Protein AF-A0A9X4H361-F1 (afdb_monomer_lite)

Radius of gyration: 29.15 Å; chains: 1; bounding box: 52×38×90 Å

Sequence (226 aa):
MKEWVLSSPEPPELKNPFLIQLAWADQLQTDELNTLLSGYENRIRMQILLEKEKQLRGSFSPARTAREIYLWDMIYENIISSYENELTWLEKIRKEISTEHREETNKMNYTVIEKNNNKYIECFSTETPIRKEQDVLDLIAACGENNTNLLMLHAEALATDFFKLKTGLAGMILQKFVNYHVRTAIILQEGFKITGKFKELLAESKKGNDFRVFNNTRDAENWLIN

Foldseek 3Di:
DVVVVPDDDDDDDDDDVLVVVVVVCVPDDPVRSVVSLVVVLVVLVVVLVVLVVCVVVCVPQPPPDPVSNVVVVVVSVVVSVVSVVVNVVSVVVVVVVVVVCVVVVPQQPWDWDADPNAIEIEGAAGPDADQDLVSLVNVLVVCVVVVHLEYEAEPRNHDPCCLVCVSVRVVSNLVVSVVSQRAYEYADAPPDPRDDCSVVVQVVCVVDRRYHYDHDPVVSVVSRVD

Organism: NCBI:txid947010

pLDDT: mean 84.07, std 11.57, range [40.19, 96.19]

InterPro domains:
  IPR025438 Domain of unknown function DUF4180 [PF13788] (116-224)

Secondary structure (DSSP, 8-state):
-HHHHTSPPPPP----HHHHHHHTGGGS-HHHHHHHHHHHHHHHHHHHHHHHHHHHHTTT----SHHHHHHHHHHHHHHHHHHHHHHHHHHHHHHHHHHHHHHHS----EEEEEETTEEEEEE---SS-B-SHHHHHHHHHHHHHTT--EEEEEGGGB-GGGG-GGGSHHHHHHHHHHHTT-EEEEE--TT----THHHHHHHHHTT-SSEEEESSHHHHHHHH--

Structure (mmCIF, N/CA/C/O backbone):
data_AF-A0A9X4H361-F1
#
_entry.id   AF-A0A9X4H361-F1
#
loop_
_atom_site.group_PDB
_atom_site.id
_atom_site.type_symbol
_atom_site.label_atom_id
_atom_site.label_alt_id
_atom_site.label_comp_id
_atom_site.label_asym_id
_atom_site.label_entity_id
_atom_site.label_seq_id
_atom_site.pdbx_PDB_ins_code
_atom_site.Cartn_x
_atom_site.Cartn_y
_atom_site.Cartn_z
_atom_site.occupancy
_atom_site.B_iso_or_equiv
_atom_site.auth_seq_id
_atom_site.auth_comp_id
_atom_site.auth_asym_id
_atom_site.auth_atom_id
_atom_site.pdbx_PDB_model_num
ATOM 1 N N . MET A 1 1 ? 17.243 -9.611 -50.801 1.00 69.88 1 MET A N 1
ATOM 2 C CA . MET A 1 1 ? 17.426 -8.727 -49.622 1.00 69.88 1 MET A CA 1
ATOM 3 C C . MET A 1 1 ? 16.724 -7.383 -49.805 1.00 69.88 1 MET A C 1
ATOM 5 O O . MET A 1 1 ? 15.863 -7.078 -48.999 1.00 69.88 1 MET A O 1
ATOM 9 N N . LYS A 1 2 ? 16.999 -6.617 -50.875 1.00 82.38 2 LYS A N 1
ATOM 10 C CA . LYS A 1 2 ? 16.307 -5.339 -51.150 1.00 82.38 2 LYS A CA 1
ATOM 11 C C . LYS A 1 2 ? 14.782 -5.476 -51.284 1.00 82.38 2 LYS A C 1
ATOM 13 O O . LYS A 1 2 ? 14.065 -4.685 -50.696 1.00 82.38 2 LYS A O 1
ATOM 18 N N . GLU A 1 3 ? 14.301 -6.489 -52.002 1.00 79.88 3 GLU A N 1
ATOM 19 C CA . GLU A 1 3 ? 12.856 -6.737 -52.171 1.00 79.88 3 GLU A CA 1
ATOM 20 C C . GLU A 1 3 ? 12.137 -7.021 -50.846 1.00 79.88 3 GLU A C 1
ATOM 22 O O . GLU A 1 3 ? 11.025 -6.554 -50.646 1.00 79.88 3 GLU A O 1
ATOM 27 N N . TRP A 1 4 ? 12.799 -7.700 -49.905 1.00 86.00 4 TRP A N 1
ATOM 28 C CA . TRP A 1 4 ? 12.258 -7.942 -48.564 1.00 86.00 4 TRP A CA 1
ATOM 29 C C . TRP A 1 4 ? 12.209 -6.660 -47.720 1.00 86.00 4 TRP A C 1
ATOM 31 O O . TRP A 1 4 ? 11.193 -6.381 -47.096 1.00 86.00 4 TRP A O 1
ATOM 41 N N . VAL A 1 5 ? 13.253 -5.824 -47.769 1.00 83.25 5 VAL A N 1
ATOM 42 C CA . VAL A 1 5 ? 13.272 -4.512 -47.083 1.00 83.25 5 VAL A CA 1
ATOM 43 C C . VAL A 1 5 ? 12.193 -3.558 -47.621 1.00 83.25 5 VAL A C 1
ATOM 45 O O . VAL A 1 5 ? 11.767 -2.652 -46.915 1.00 83.25 5 VAL A O 1
ATOM 48 N N . LEU A 1 6 ? 11.753 -3.749 -48.867 1.00 88.50 6 LEU A N 1
ATOM 49 C CA . LEU A 1 6 ? 10.691 -2.960 -49.496 1.00 88.50 6 LEU A CA 1
ATOM 50 C C . LEU A 1 6 ? 9.278 -3.509 -49.241 1.00 88.50 6 LEU A C 1
ATOM 52 O O . LEU A 1 6 ? 8.312 -2.880 -49.668 1.00 88.50 6 LEU A O 1
ATOM 56 N N . SER A 1 7 ? 9.143 -4.663 -48.580 1.00 89.44 7 SER A N 1
ATOM 57 C CA . SER A 1 7 ? 7.831 -5.192 -48.196 1.00 89.44 7 SER A CA 1
ATOM 58 C C . SER A 1 7 ? 7.191 -4.346 -47.087 1.00 89.44 7 SER A C 1
ATOM 60 O O . SER A 1 7 ? 7.883 -3.670 -46.324 1.00 89.44 7 SER A O 1
ATOM 62 N N . SER A 1 8 ? 5.858 -4.344 -47.018 1.00 87.06 8 SER A N 1
ATOM 63 C CA . SER A 1 8 ? 5.129 -3.621 -45.973 1.00 87.06 8 SER A CA 1
ATOM 64 C C . SER A 1 8 ? 5.418 -4.232 -44.595 1.00 87.06 8 SER A C 1
ATOM 66 O O . SER A 1 8 ? 5.246 -5.440 -44.439 1.00 87.06 8 SER A O 1
ATOM 68 N N . PRO A 1 9 ? 5.838 -3.434 -43.597 1.00 85.69 9 PRO A N 1
ATOM 69 C CA . PRO A 1 9 ? 6.090 -3.941 -42.255 1.00 85.69 9 PRO A CA 1
ATOM 70 C C . PRO A 1 9 ? 4.777 -4.284 -41.544 1.00 85.69 9 PRO A C 1
ATOM 72 O O . PRO A 1 9 ? 3.797 -3.542 -41.635 1.00 85.69 9 PRO A O 1
ATOM 75 N N . GLU A 1 10 ? 4.781 -5.387 -40.800 1.00 86.75 10 GLU A N 1
ATOM 76 C CA . GLU A 1 10 ? 3.678 -5.786 -39.924 1.00 86.75 10 GLU A CA 1
ATOM 77 C C . GLU A 1 10 ? 3.917 -5.286 -38.485 1.00 86.75 10 GLU A C 1
ATOM 79 O O . GLU A 1 10 ? 5.072 -5.142 -38.066 1.00 86.75 10 GLU A O 1
ATOM 84 N N . PRO A 1 11 ? 2.855 -5.007 -37.706 1.00 84.06 11 PRO A N 1
ATOM 85 C CA . PRO A 1 11 ? 2.986 -4.707 -36.283 1.00 84.06 11 PRO A CA 1
ATOM 86 C C . PRO A 1 11 ? 3.641 -5.866 -35.507 1.00 84.06 11 PRO A C 1
ATOM 88 O O . PRO A 1 11 ? 3.435 -7.028 -35.857 1.00 84.06 11 PRO A O 1
ATOM 91 N N . PRO A 1 12 ? 4.395 -5.589 -34.427 1.00 83.50 12 PRO A N 1
ATOM 92 C CA . PRO A 1 12 ? 5.028 -6.640 -33.638 1.00 83.50 12 PRO A CA 1
ATOM 93 C C . PRO A 1 12 ? 3.994 -7.501 -32.892 1.00 83.50 12 PRO A C 1
ATOM 95 O O . PRO A 1 12 ? 3.113 -6.980 -32.208 1.00 83.50 12 PRO A O 1
ATOM 98 N N . GLU A 1 13 ? 4.139 -8.828 -32.959 1.00 81.06 13 GLU A N 1
ATOM 99 C CA . GLU A 1 13 ? 3.381 -9.751 -32.105 1.00 81.06 13 GLU A CA 1
ATOM 100 C C . GLU A 1 13 ? 3.894 -9.693 -30.655 1.00 81.06 13 GLU A C 1
ATOM 102 O O . GLU A 1 13 ? 5.017 -10.105 -30.353 1.00 81.06 13 GLU A O 1
ATOM 107 N N . LEU A 1 14 ? 3.055 -9.230 -29.728 1.00 73.75 14 LEU A N 1
ATOM 108 C CA . LEU A 1 14 ? 3.375 -9.168 -28.300 1.00 73.75 14 LEU A CA 1
ATOM 109 C C . LEU A 1 14 ? 3.075 -10.510 -27.616 1.00 73.75 14 LEU A C 1
ATOM 111 O O . LEU A 1 14 ? 1.934 -10.810 -27.267 1.00 73.75 14 LEU A O 1
ATOM 115 N N . LYS A 1 15 ? 4.112 -11.323 -27.384 1.00 78.00 15 LYS A N 1
ATOM 116 C CA . LYS A 1 15 ? 4.019 -12.548 -26.569 1.00 78.00 15 LYS A CA 1
ATOM 117 C C . LYS A 1 15 ? 4.503 -12.266 -25.154 1.00 78.00 15 LYS A C 1
ATOM 119 O O . LYS A 1 15 ? 5.696 -12.355 -24.880 1.00 78.00 15 LYS A O 1
ATOM 124 N N . ASN A 1 16 ? 3.572 -11.954 -24.256 1.00 84.50 16 ASN A N 1
ATOM 125 C CA . ASN A 1 16 ? 3.878 -11.660 -22.859 1.00 84.50 16 ASN A CA 1
ATOM 126 C C . ASN A 1 16 ? 3.121 -12.618 -21.911 1.00 84.50 16 ASN A C 1
ATOM 128 O O . ASN A 1 16 ? 2.002 -12.318 -21.490 1.00 84.50 16 ASN A O 1
ATOM 132 N N . PRO A 1 17 ? 3.705 -13.787 -21.570 1.00 86.94 17 PRO A N 1
ATOM 133 C CA . PRO A 1 17 ? 3.091 -14.752 -20.655 1.00 86.94 17 PRO A CA 1
ATOM 134 C C . PRO A 1 17 ? 2.814 -14.182 -19.263 1.00 86.94 17 PRO A C 1
ATOM 136 O O . PRO A 1 17 ? 1.907 -14.655 -18.581 1.00 86.94 17 PRO A O 1
ATOM 139 N N . PHE A 1 18 ? 3.569 -13.164 -18.843 1.00 92.06 18 PHE A N 1
ATOM 140 C CA . PHE A 1 18 ? 3.331 -12.504 -17.568 1.00 92.06 18 PHE A CA 1
ATOM 141 C C . PHE A 1 18 ? 1.981 -11.779 -17.552 1.00 92.06 18 PHE A C 1
ATOM 143 O O . PHE A 1 18 ? 1.298 -11.851 -16.541 1.00 92.06 18 PHE A O 1
ATOM 150 N N . LEU A 1 19 ? 1.524 -11.178 -18.659 1.00 90.25 19 LEU A N 1
ATOM 151 C CA . LEU A 1 19 ? 0.183 -10.567 -18.705 1.00 90.25 19 LEU A CA 1
ATOM 152 C C . LEU A 1 19 ? -0.925 -11.595 -18.470 1.00 90.25 19 LEU A C 1
ATOM 154 O O . LEU A 1 19 ? -1.935 -11.286 -17.845 1.00 90.25 19 LEU A O 1
ATOM 158 N N . ILE A 1 20 ? -0.719 -12.833 -18.927 1.00 88.81 20 ILE A N 1
ATOM 159 C CA . ILE A 1 20 ? -1.641 -13.935 -18.644 1.00 88.81 20 ILE A CA 1
ATOM 160 C C . ILE A 1 20 ? -1.596 -14.272 -17.154 1.00 88.81 20 ILE A C 1
ATOM 162 O O . ILE A 1 20 ? -2.641 -14.438 -16.550 1.00 88.81 20 ILE A O 1
ATOM 166 N N . GLN A 1 21 ? -0.416 -14.332 -16.533 1.00 89.69 21 GLN A N 1
ATOM 167 C CA . GLN A 1 21 ? -0.318 -14.541 -15.082 1.00 89.69 21 GLN A CA 1
ATOM 168 C C . GLN A 1 21 ? -0.991 -13.407 -14.299 1.00 89.69 21 GLN A C 1
ATOM 170 O O . GLN A 1 21 ? -1.736 -13.675 -13.361 1.00 89.69 21 GLN A O 1
ATOM 175 N N . LEU A 1 22 ? -0.776 -12.158 -14.717 1.00 90.50 22 LEU A N 1
ATOM 176 C CA . LEU A 1 22 ? -1.348 -10.970 -14.096 1.00 90.50 22 LEU A CA 1
ATOM 177 C C . LEU A 1 22 ? -2.879 -10.961 -14.183 1.00 90.50 22 LEU A C 1
ATOM 179 O O . LEU A 1 22 ? -3.537 -10.638 -13.201 1.00 90.50 22 LEU A O 1
ATOM 183 N N . ALA A 1 23 ? -3.453 -11.387 -15.312 1.00 88.50 23 ALA A N 1
ATOM 184 C CA . ALA A 1 23 ? -4.904 -11.482 -15.490 1.00 88.50 23 ALA A CA 1
ATOM 185 C C . ALA A 1 23 ? -5.588 -12.453 -14.507 1.00 88.50 23 ALA A C 1
ATOM 187 O O . ALA A 1 23 ? -6.793 -12.357 -14.296 1.00 88.50 23 ALA A O 1
ATOM 188 N N . TRP A 1 24 ? -4.831 -13.377 -13.909 1.00 89.25 24 TRP A N 1
ATOM 189 C CA . TRP A 1 24 ? -5.315 -14.346 -12.920 1.00 89.25 24 TRP A CA 1
ATOM 190 C C . TRP A 1 24 ? -4.754 -14.075 -11.520 1.00 89.25 24 TRP A C 1
ATOM 192 O O . TRP A 1 24 ? -4.892 -14.911 -10.632 1.00 89.25 24 TRP A O 1
ATOM 202 N N . ALA A 1 25 ? -4.089 -12.938 -11.312 1.00 87.56 25 ALA A N 1
ATOM 203 C CA . ALA A 1 25 ? -3.369 -12.664 -10.075 1.00 87.56 25 ALA A CA 1
ATOM 204 C C . ALA A 1 25 ? -4.277 -12.245 -8.905 1.00 87.56 25 ALA A C 1
ATOM 206 O O . ALA A 1 25 ? -3.810 -12.242 -7.773 1.00 87.56 25 ALA A O 1
ATOM 207 N N . ASP A 1 26 ? -5.563 -11.976 -9.152 1.00 82.88 26 ASP A N 1
ATOM 208 C CA . ASP A 1 26 ? -6.571 -11.670 -8.119 1.00 82.88 26 ASP A CA 1
ATOM 209 C C . ASP A 1 26 ? -6.764 -12.816 -7.105 1.00 82.88 26 ASP A C 1
ATOM 211 O O . ASP A 1 26 ? -7.114 -12.608 -5.950 1.00 82.88 26 ASP A O 1
ATOM 215 N N . GLN A 1 27 ? -6.460 -14.055 -7.505 1.00 83.38 27 GLN A N 1
ATOM 216 C CA . GLN A 1 27 ? -6.523 -15.217 -6.613 1.00 83.38 27 GLN A CA 1
ATOM 217 C C . GLN A 1 27 ? -5.334 -15.319 -5.634 1.00 83.38 27 GLN A C 1
ATOM 219 O O . GLN A 1 27 ? -5.307 -16.236 -4.811 1.00 83.38 27 GLN A O 1
ATOM 224 N N . LEU A 1 28 ? -4.322 -14.454 -5.764 1.00 82.62 28 LEU A N 1
ATOM 225 C CA . LEU A 1 28 ? -3.094 -14.493 -4.967 1.00 82.62 28 LEU A CA 1
ATOM 226 C C . LEU A 1 28 ? -3.218 -13.637 -3.706 1.00 82.62 28 LEU A C 1
ATOM 228 O O . LEU A 1 28 ? -3.829 -12.571 -3.710 1.00 82.62 28 LEU A O 1
ATOM 232 N N . GLN A 1 29 ? -2.556 -14.057 -2.628 1.00 82.31 29 GLN A N 1
ATOM 233 C CA . GLN A 1 29 ? -2.381 -13.201 -1.455 1.00 82.31 29 GLN A CA 1
ATOM 234 C C . GLN A 1 29 ? -1.445 -12.024 -1.769 1.00 82.31 29 GLN A C 1
ATOM 236 O O . GLN A 1 29 ? -0.589 -12.114 -2.649 1.00 82.31 29 GLN A O 1
ATOM 241 N N . THR A 1 30 ? -1.535 -10.932 -1.001 1.00 79.88 30 THR A N 1
ATOM 242 C CA . THR A 1 30 ? -0.713 -9.724 -1.207 1.00 79.88 30 THR A CA 1
ATOM 243 C C . THR A 1 30 ? 0.792 -10.027 -1.274 1.00 79.88 30 THR A C 1
ATOM 245 O O . THR A 1 30 ? 1.492 -9.498 -2.137 1.00 79.88 30 THR A O 1
ATOM 248 N N . ASP A 1 31 ? 1.307 -10.915 -0.418 1.00 78.62 31 ASP A N 1
ATOM 249 C CA . ASP A 1 31 ? 2.726 -11.306 -0.426 1.00 78.62 31 ASP A CA 1
ATOM 250 C C . ASP A 1 31 ? 3.103 -12.136 -1.667 1.00 78.62 31 ASP A C 1
ATOM 252 O O . ASP A 1 31 ? 4.194 -11.978 -2.226 1.00 78.62 31 ASP A O 1
ATOM 256 N N . GLU A 1 32 ? 2.192 -12.988 -2.141 1.00 84.50 32 GLU A N 1
ATOM 257 C CA . GLU A 1 32 ? 2.373 -13.799 -3.350 1.00 84.50 32 GLU A CA 1
ATOM 258 C C . GLU A 1 32 ? 2.359 -12.921 -4.606 1.00 84.50 32 GLU A C 1
ATOM 260 O O . GLU A 1 32 ? 3.237 -13.049 -5.464 1.00 84.50 32 GLU A O 1
ATOM 265 N N . LEU A 1 33 ? 1.426 -11.969 -4.676 1.00 88.12 33 LEU A N 1
ATOM 266 C CA . LEU A 1 33 ? 1.351 -10.962 -5.730 1.00 88.12 33 LEU A CA 1
ATOM 267 C C . LEU A 1 33 ? 2.619 -10.099 -5.758 1.00 88.12 33 LEU A C 1
ATOM 269 O O . LEU A 1 33 ? 3.245 -9.941 -6.807 1.00 88.12 33 LEU A O 1
ATOM 273 N N . ASN A 1 34 ? 3.067 -9.603 -4.601 1.00 85.88 34 ASN A N 1
ATOM 274 C CA . ASN A 1 34 ? 4.310 -8.838 -4.491 1.00 85.88 34 ASN A CA 1
ATOM 275 C C . ASN A 1 34 ? 5.531 -9.646 -4.945 1.00 85.88 34 ASN A C 1
ATOM 277 O O . ASN A 1 34 ? 6.430 -9.103 -5.599 1.00 85.88 34 ASN A O 1
ATOM 281 N N . THR A 1 35 ? 5.563 -10.941 -4.632 1.00 88.50 35 THR A N 1
ATOM 282 C CA . THR A 1 35 ? 6.627 -11.849 -5.069 1.00 88.50 35 THR A CA 1
ATOM 283 C C . THR A 1 35 ? 6.605 -12.042 -6.586 1.00 88.50 35 THR A C 1
ATOM 285 O O . THR A 1 35 ? 7.655 -11.941 -7.226 1.00 88.50 35 THR A O 1
ATOM 288 N N . LEU A 1 36 ? 5.424 -12.247 -7.181 1.00 92.25 36 LEU A N 1
ATOM 289 C CA . LEU A 1 36 ? 5.238 -12.365 -8.630 1.00 92.25 36 LEU A CA 1
ATOM 290 C C . LEU A 1 36 ? 5.719 -11.104 -9.366 1.00 92.25 36 LEU A C 1
ATOM 292 O O . LEU A 1 36 ? 6.544 -11.202 -10.279 1.00 92.25 36 LEU A O 1
ATOM 296 N N . LEU A 1 37 ? 5.257 -9.925 -8.932 1.00 92.81 37 LEU A N 1
ATOM 297 C CA . LEU A 1 37 ? 5.641 -8.634 -9.512 1.00 92.81 37 LEU A CA 1
ATOM 298 C C . LEU A 1 37 ? 7.156 -8.403 -9.412 1.00 92.81 37 LEU A C 1
ATOM 300 O O . LEU A 1 37 ? 7.792 -8.028 -10.395 1.00 92.81 37 LEU A O 1
ATOM 304 N N . SER A 1 38 ? 7.760 -8.702 -8.256 1.00 91.12 38 SER A N 1
ATOM 305 C CA . SER A 1 38 ? 9.210 -8.547 -8.041 1.00 91.12 38 SER A CA 1
ATOM 306 C C . SER A 1 38 ? 10.035 -9.505 -8.892 1.00 91.12 38 SER A C 1
ATOM 308 O O . SER A 1 38 ? 11.085 -9.134 -9.420 1.00 91.12 38 SER A O 1
ATOM 310 N N . GLY A 1 39 ? 9.557 -10.738 -9.061 1.00 92.88 39 GLY A N 1
ATOM 311 C CA . GLY A 1 39 ? 10.196 -11.718 -9.928 1.00 92.88 39 GLY A CA 1
ATOM 312 C C . GLY A 1 39 ? 10.215 -11.271 -11.389 1.00 92.88 39 GLY A C 1
ATOM 313 O O . GLY A 1 39 ? 11.239 -11.413 -12.059 1.00 92.88 39 GLY A O 1
ATOM 314 N N . TYR A 1 40 ? 9.108 -10.716 -11.882 1.00 94.88 40 TYR A N 1
ATOM 315 C CA . TYR A 1 40 ? 9.018 -10.223 -13.254 1.00 94.88 4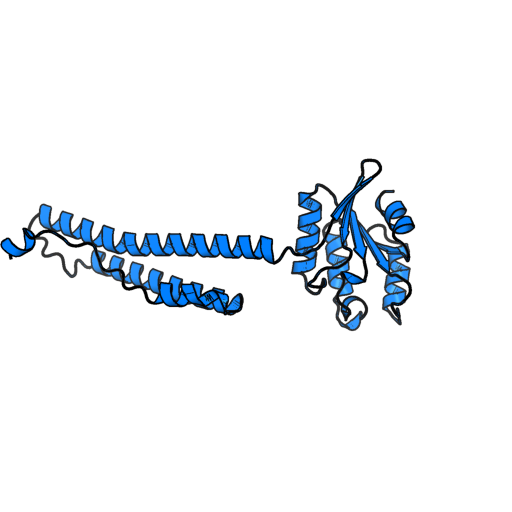0 TYR A CA 1
ATOM 316 C C . TYR A 1 40 ? 9.831 -8.939 -13.472 1.00 94.88 40 TYR A C 1
ATOM 318 O O . TYR A 1 40 ? 10.610 -8.867 -14.423 1.00 94.88 40 TYR A O 1
ATOM 326 N N . GLU A 1 41 ? 9.759 -7.985 -12.543 1.00 94.00 41 GLU A N 1
ATOM 327 C CA . GLU A 1 41 ? 10.563 -6.757 -12.560 1.00 94.00 41 GLU A CA 1
ATOM 328 C C . GLU A 1 41 ? 12.064 -7.059 -12.681 1.00 94.00 41 GLU A C 1
ATOM 330 O O . GLU A 1 41 ? 12.759 -6.501 -13.534 1.00 94.00 41 GLU A O 1
ATOM 335 N N . ASN A 1 42 ? 12.563 -8.005 -11.879 1.00 93.25 42 ASN A N 1
ATOM 336 C CA . ASN A 1 42 ? 13.958 -8.430 -11.942 1.00 93.25 42 ASN A CA 1
ATOM 337 C C . ASN A 1 42 ? 14.321 -9.021 -13.310 1.00 93.25 42 ASN A C 1
ATOM 339 O O . ASN A 1 42 ? 15.399 -8.737 -13.828 1.00 93.25 42 ASN A O 1
ATOM 343 N N . ARG A 1 43 ? 13.431 -9.807 -13.931 1.00 93.75 43 ARG A N 1
ATOM 344 C CA . ARG A 1 43 ? 13.670 -10.358 -15.277 1.00 93.75 43 ARG A CA 1
ATOM 345 C C . ARG A 1 43 ? 13.786 -9.255 -16.326 1.00 93.75 43 ARG A C 1
ATOM 347 O O . ARG A 1 43 ? 14.709 -9.310 -17.134 1.00 93.75 43 ARG A O 1
ATOM 354 N N . ILE A 1 44 ? 12.915 -8.245 -16.287 1.00 93.50 44 ILE A N 1
ATOM 355 C CA . ILE A 1 44 ? 12.993 -7.096 -17.204 1.00 93.50 44 ILE A CA 1
ATOM 356 C C . ILE A 1 44 ? 14.293 -6.325 -16.991 1.00 93.50 44 ILE A C 1
ATOM 358 O O . ILE A 1 44 ? 15.002 -6.048 -17.956 1.00 93.50 44 ILE A O 1
ATOM 362 N N . ARG A 1 45 ? 14.652 -6.014 -15.739 1.00 93.62 45 ARG A N 1
ATOM 363 C CA . ARG A 1 45 ? 15.901 -5.298 -15.427 1.00 93.62 45 ARG A CA 1
ATOM 364 C C . ARG A 1 45 ? 17.129 -6.039 -15.946 1.00 93.62 45 ARG A C 1
ATOM 366 O O . ARG A 1 45 ? 18.019 -5.421 -16.528 1.00 93.62 45 ARG A O 1
ATOM 373 N N . MET A 1 46 ? 17.154 -7.363 -15.789 1.00 92.12 46 MET A N 1
ATOM 374 C CA . MET A 1 46 ? 18.213 -8.197 -16.354 1.00 92.12 46 MET A CA 1
ATOM 375 C C . MET A 1 46 ? 18.223 -8.149 -17.884 1.00 92.12 46 MET A C 1
ATOM 377 O O . MET A 1 46 ? 19.296 -8.061 -18.474 1.00 92.12 46 MET A O 1
ATOM 381 N N . GLN A 1 47 ? 17.057 -8.153 -18.532 1.00 92.69 47 GLN A N 1
ATOM 382 C CA . GLN A 1 47 ? 16.966 -8.052 -19.986 1.00 92.69 47 GLN A CA 1
ATOM 383 C C . GLN A 1 47 ? 17.479 -6.701 -20.503 1.00 92.69 47 GLN A C 1
ATOM 385 O O . GLN A 1 47 ? 18.280 -6.679 -21.434 1.00 92.69 47 GLN A O 1
ATOM 390 N N . ILE A 1 48 ? 17.110 -5.589 -19.857 1.00 92.50 48 ILE A N 1
ATOM 391 C CA . ILE A 1 48 ? 17.630 -4.248 -20.174 1.00 92.50 48 ILE A CA 1
ATOM 392 C C . ILE A 1 48 ? 19.158 -4.232 -20.080 1.00 92.50 48 ILE A C 1
ATOM 394 O O . ILE A 1 48 ? 19.827 -3.735 -20.985 1.00 92.50 48 ILE A O 1
ATOM 398 N N . LEU A 1 49 ? 19.718 -4.790 -19.001 1.00 93.12 49 LEU A N 1
ATOM 399 C CA . LEU A 1 49 ? 21.165 -4.848 -18.804 1.00 93.12 49 LEU A CA 1
ATOM 400 C C . LEU A 1 49 ? 21.858 -5.651 -19.915 1.00 93.12 49 LEU A C 1
ATOM 402 O O . LEU A 1 49 ? 22.876 -5.211 -20.447 1.00 93.12 49 LEU A O 1
ATOM 406 N N . LEU A 1 50 ? 21.293 -6.802 -20.290 1.00 90.12 50 LEU A N 1
ATOM 407 C CA . LEU A 1 50 ? 21.820 -7.638 -21.369 1.00 90.12 50 LEU A CA 1
ATOM 408 C C . LEU A 1 50 ? 21.787 -6.921 -22.725 1.00 90.12 50 LEU A C 1
ATOM 410 O O . LEU A 1 50 ? 22.763 -7.002 -23.469 1.00 90.12 50 LEU A O 1
ATOM 414 N N . GLU A 1 51 ? 20.702 -6.218 -23.055 1.00 89.19 51 GLU A N 1
ATOM 415 C CA . GLU A 1 51 ? 20.597 -5.479 -24.321 1.00 89.19 51 GLU A CA 1
ATOM 416 C C . GLU A 1 51 ? 21.533 -4.262 -24.364 1.00 89.19 51 GLU A C 1
ATOM 418 O O . GLU A 1 51 ? 22.216 -4.055 -25.369 1.00 89.19 51 GLU A O 1
ATOM 423 N N . LYS A 1 52 ? 21.665 -3.517 -23.256 1.00 89.75 52 LYS A N 1
ATOM 424 C CA . LYS A 1 52 ? 22.641 -2.417 -23.138 1.00 89.75 52 LYS A CA 1
ATOM 425 C C . LYS A 1 52 ? 24.076 -2.916 -23.330 1.00 89.75 52 LYS A C 1
ATOM 427 O O . LYS A 1 52 ? 24.849 -2.308 -24.066 1.00 89.75 52 LYS A O 1
ATOM 432 N N . GLU A 1 53 ? 24.425 -4.059 -22.745 1.00 88.19 53 GLU A N 1
ATOM 433 C CA . GLU A 1 53 ? 25.750 -4.664 -22.924 1.00 88.19 53 GLU A CA 1
ATOM 434 C C . GLU A 1 53 ? 25.989 -5.131 -24.373 1.00 88.19 53 GLU A C 1
ATOM 436 O O . GLU A 1 53 ? 27.085 -4.963 -24.910 1.00 88.19 53 GLU A O 1
ATOM 441 N N . LYS A 1 54 ? 24.972 -5.682 -25.053 1.00 85.06 54 LYS A N 1
ATOM 442 C CA . LYS A 1 54 ? 25.078 -6.042 -26.481 1.00 85.06 54 LYS A CA 1
ATOM 443 C C . LYS A 1 54 ? 25.311 -4.821 -27.368 1.00 85.06 54 LYS A C 1
ATOM 445 O O . LYS A 1 54 ? 26.126 -4.908 -28.292 1.00 85.06 54 LYS A O 1
ATOM 450 N N . GLN A 1 55 ? 24.628 -3.711 -27.079 1.00 83.62 55 GLN A N 1
ATOM 451 C CA . GLN A 1 55 ? 24.819 -2.437 -27.772 1.00 83.62 55 GLN A CA 1
ATOM 452 C C . GLN A 1 55 ? 26.257 -1.934 -27.585 1.00 83.62 55 GLN A C 1
ATOM 454 O O . GLN A 1 55 ? 26.929 -1.640 -28.571 1.00 83.62 55 GLN A O 1
ATOM 459 N N . LEU A 1 56 ? 26.768 -1.937 -26.346 1.00 82.38 56 LEU A N 1
ATOM 460 C CA . LEU A 1 56 ? 28.149 -1.540 -26.038 1.00 82.38 56 LEU A CA 1
ATOM 461 C C . LEU A 1 56 ? 29.190 -2.402 -26.763 1.00 82.38 56 LEU A C 1
ATOM 463 O O . LEU A 1 56 ? 30.200 -1.889 -27.239 1.00 82.38 56 LEU A O 1
ATOM 467 N N . ARG A 1 57 ? 28.946 -3.712 -26.878 1.00 80.31 57 ARG A N 1
ATOM 468 C CA . ARG A 1 57 ? 29.840 -4.644 -27.586 1.00 80.31 57 ARG A CA 1
ATOM 469 C C . ARG A 1 57 ? 29.769 -4.537 -29.110 1.00 80.31 57 ARG A C 1
ATOM 471 O O . ARG A 1 57 ? 30.595 -5.147 -29.783 1.00 80.31 57 ARG A O 1
ATOM 478 N N . GLY A 1 58 ? 28.778 -3.835 -29.665 1.00 71.00 58 GLY A N 1
ATOM 479 C CA . GLY A 1 58 ? 28.581 -3.708 -31.112 1.00 71.00 58 GLY A CA 1
ATOM 480 C C . GLY A 1 58 ? 28.324 -5.039 -31.827 1.00 71.00 58 GLY A C 1
ATOM 481 O O . GLY A 1 58 ? 28.553 -5.143 -33.029 1.00 71.00 58 GLY A O 1
ATOM 482 N N . SER A 1 59 ? 27.847 -6.064 -31.108 1.00 60.62 59 SER A N 1
ATOM 483 C CA . SER A 1 59 ? 27.925 -7.479 -31.513 1.00 60.62 59 SER A CA 1
ATOM 484 C C . SER A 1 59 ? 27.198 -7.846 -32.822 1.00 60.62 59 SER A C 1
ATOM 486 O O . SER A 1 59 ? 27.394 -8.952 -33.322 1.00 60.62 59 SER A O 1
ATOM 488 N N . PHE A 1 60 ? 26.374 -6.951 -33.374 1.00 61.88 60 PHE A N 1
ATOM 489 C CA . PHE A 1 60 ? 25.616 -7.149 -34.617 1.00 61.88 60 PHE A CA 1
ATOM 490 C C . PHE A 1 60 ? 25.649 -5.957 -35.587 1.00 61.88 60 PHE A C 1
ATOM 492 O O . PHE A 1 60 ? 24.996 -6.027 -36.625 1.00 61.88 60 PHE A O 1
ATOM 499 N N . SER A 1 61 ? 26.405 -4.887 -35.304 1.00 71.00 61 SER A N 1
ATOM 500 C CA . SER A 1 61 ? 26.492 -3.731 -36.209 1.00 71.00 61 SER A CA 1
ATOM 501 C C . SER A 1 61 ? 27.663 -3.905 -37.182 1.00 71.00 61 SER A C 1
ATOM 503 O O . SER A 1 61 ? 28.817 -3.878 -36.755 1.00 71.00 61 SER A O 1
ATOM 505 N N . PRO A 1 62 ? 27.425 -4.059 -38.498 1.00 70.56 62 PRO A N 1
ATOM 506 C CA . PRO A 1 62 ? 28.502 -4.209 -39.473 1.00 70.56 62 PRO A CA 1
ATOM 507 C C . PRO A 1 62 ? 29.288 -2.910 -39.713 1.00 70.56 62 PRO A C 1
ATOM 509 O O . PRO A 1 62 ? 30.306 -2.951 -40.402 1.00 70.56 62 PRO A O 1
ATOM 512 N N . ALA A 1 63 ? 28.794 -1.779 -39.184 1.00 76.44 63 ALA A N 1
ATOM 513 C CA . ALA A 1 63 ? 29.399 -0.446 -39.205 1.00 76.44 63 ALA A CA 1
ATOM 514 C C . ALA A 1 63 ? 29.968 -0.003 -40.572 1.00 76.44 63 ALA A C 1
ATOM 516 O O . ALA A 1 63 ? 30.981 0.691 -40.634 1.00 76.44 63 ALA A O 1
ATOM 517 N N . ARG A 1 64 ? 29.329 -0.386 -41.692 1.00 81.38 64 ARG A N 1
ATOM 518 C CA . ARG A 1 64 ? 29.880 -0.155 -43.045 1.00 81.38 64 ARG A CA 1
ATOM 519 C C . ARG A 1 64 ? 29.606 1.258 -43.544 1.00 81.38 64 ARG A C 1
ATOM 521 O O . ARG A 1 64 ? 30.327 1.758 -44.402 1.00 81.38 64 ARG A O 1
ATOM 528 N N . THR A 1 65 ? 28.545 1.896 -43.045 1.00 89.88 65 THR A N 1
ATOM 529 C CA . THR A 1 65 ? 28.161 3.271 -43.398 1.00 89.88 65 THR A CA 1
ATOM 530 C C . THR A 1 65 ? 27.605 4.021 -42.189 1.00 89.88 65 THR A C 1
ATOM 532 O O . THR A 1 65 ? 27.028 3.410 -41.291 1.00 89.88 65 THR A O 1
ATOM 535 N N . ALA A 1 66 ? 27.690 5.357 -42.197 1.00 87.50 66 ALA A N 1
ATOM 536 C CA . ALA A 1 66 ? 27.106 6.200 -41.147 1.00 87.50 66 ALA A CA 1
ATOM 537 C C . ALA A 1 66 ? 25.589 5.985 -40.985 1.00 87.50 66 ALA A C 1
ATOM 539 O O . ALA A 1 66 ? 25.073 5.968 -39.872 1.00 87.50 66 ALA A O 1
ATOM 540 N N . ARG A 1 67 ? 24.876 5.758 -42.098 1.00 88.81 67 ARG A N 1
ATOM 541 C CA . ARG A 1 67 ? 23.441 5.451 -42.074 1.00 88.81 67 ARG A CA 1
ATOM 542 C C . ARG A 1 67 ? 23.159 4.109 -41.406 1.00 88.81 67 ARG A C 1
ATOM 544 O O . ARG A 1 67 ? 22.199 4.005 -40.658 1.00 88.81 67 ARG A O 1
ATOM 551 N N . GLU A 1 68 ? 23.960 3.087 -41.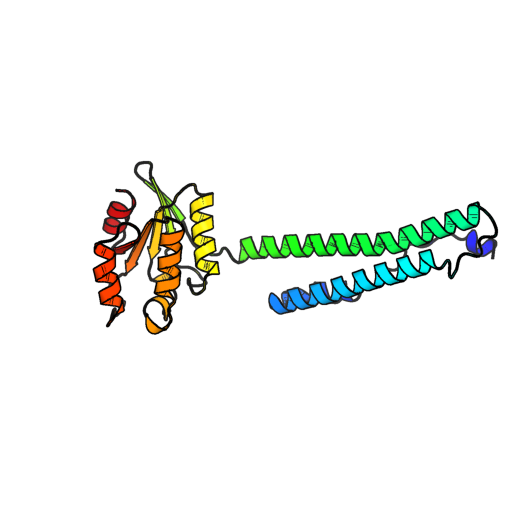690 1.00 87.31 68 GLU A N 1
ATOM 552 C CA . GLU A 1 68 ? 23.800 1.766 -41.077 1.00 87.31 68 GLU A CA 1
ATOM 553 C C . GLU A 1 68 ? 24.038 1.821 -39.565 1.00 87.31 68 GLU A C 1
ATOM 555 O O . GLU A 1 68 ? 23.243 1.253 -38.826 1.00 87.31 68 GLU A O 1
ATOM 560 N N . ILE A 1 69 ? 25.060 2.556 -39.110 1.00 86.00 69 ILE A N 1
ATOM 561 C CA . ILE A 1 69 ? 25.327 2.776 -37.678 1.00 86.00 69 ILE A CA 1
ATOM 562 C C . ILE A 1 69 ? 24.101 3.400 -37.004 1.00 86.00 69 ILE A C 1
ATOM 564 O O . ILE A 1 69 ? 23.559 2.821 -36.070 1.00 86.00 69 ILE A O 1
ATOM 568 N N . TYR A 1 70 ? 23.602 4.509 -37.556 1.00 89.12 70 TYR A N 1
ATOM 569 C CA . TYR A 1 70 ? 22.431 5.196 -37.017 1.00 89.12 70 TYR A CA 1
ATOM 570 C C . TYR A 1 70 ? 21.179 4.305 -36.970 1.00 89.12 70 TYR A C 1
ATOM 572 O O . TYR A 1 70 ? 20.448 4.306 -35.985 1.00 89.12 70 TYR A O 1
ATOM 580 N N . LEU A 1 71 ? 20.920 3.518 -38.022 1.00 89.50 71 LEU A N 1
ATOM 581 C CA . LEU A 1 71 ? 19.772 2.606 -38.043 1.00 89.50 71 LEU A CA 1
ATOM 582 C C . LEU A 1 71 ? 19.883 1.524 -36.964 1.00 89.50 71 LEU A C 1
ATOM 584 O O . LEU A 1 71 ? 18.874 1.182 -36.354 1.00 89.50 71 LEU A O 1
ATOM 588 N N . TRP A 1 72 ? 21.085 1.004 -36.709 1.00 88.88 72 TRP A N 1
ATOM 589 C CA . TRP A 1 72 ? 21.307 0.059 -35.616 1.00 88.88 72 TRP A CA 1
ATOM 590 C C . TRP A 1 72 ? 21.120 0.703 -34.244 1.00 88.88 72 TRP A C 1
ATOM 592 O O . TRP A 1 72 ? 20.484 0.085 -33.393 1.00 88.88 72 TRP A O 1
ATOM 602 N N . ASP A 1 73 ? 21.591 1.935 -34.043 1.00 87.69 73 ASP A N 1
ATOM 603 C CA . ASP A 1 73 ? 21.377 2.672 -32.792 1.00 87.69 73 ASP A CA 1
ATOM 604 C C . ASP A 1 73 ? 19.880 2.837 -32.496 1.00 87.69 73 ASP A C 1
ATOM 606 O O . ASP A 1 73 ? 19.432 2.500 -31.402 1.00 87.69 73 ASP A O 1
ATOM 610 N N . MET A 1 74 ? 19.087 3.225 -33.502 1.00 90.69 74 MET A N 1
ATOM 611 C CA . MET A 1 74 ? 17.628 3.341 -33.374 1.00 90.69 74 MET A CA 1
ATOM 612 C C . MET A 1 74 ? 16.939 1.996 -33.086 1.00 90.69 74 MET A C 1
ATOM 614 O O . MET A 1 74 ? 15.933 1.954 -32.378 1.00 90.69 74 MET A O 1
ATOM 618 N N . ILE A 1 75 ? 17.454 0.883 -33.625 1.00 89.69 75 ILE A N 1
ATOM 619 C CA . ILE A 1 75 ? 16.924 -0.460 -33.330 1.00 89.69 75 ILE A CA 1
ATOM 620 C C . ILE A 1 75 ? 17.164 -0.812 -31.858 1.00 89.69 75 ILE A C 1
ATOM 622 O O . ILE A 1 75 ? 16.235 -1.264 -31.187 1.00 89.69 75 ILE A O 1
ATOM 626 N N . TYR A 1 76 ? 18.378 -0.589 -31.344 1.00 88.31 76 TYR A N 1
ATOM 627 C CA . TYR A 1 76 ? 18.685 -0.839 -29.933 1.00 88.31 76 TYR A CA 1
ATOM 628 C C . TYR A 1 76 ? 17.879 0.069 -29.007 1.00 88.31 76 TYR A C 1
ATOM 630 O O . TYR A 1 76 ? 17.330 -0.418 -28.020 1.00 88.31 76 TYR A O 1
ATOM 638 N N . GLU A 1 77 ? 17.752 1.351 -29.351 1.00 90.75 77 GLU A N 1
ATOM 639 C CA . GLU A 1 77 ? 16.938 2.308 -28.603 1.00 90.75 77 GLU A CA 1
ATOM 640 C C . GLU A 1 77 ? 15.484 1.834 -28.489 1.00 90.75 77 GLU A C 1
ATOM 642 O O . GLU A 1 77 ? 14.944 1.783 -27.387 1.00 90.75 77 GLU A O 1
ATOM 647 N N . ASN A 1 78 ? 14.872 1.391 -29.592 1.00 93.25 78 ASN A N 1
ATOM 648 C CA . ASN A 1 78 ? 13.499 0.881 -29.583 1.00 93.25 78 ASN A CA 1
ATOM 649 C C . ASN A 1 78 ? 13.334 -0.374 -28.699 1.00 93.25 78 ASN A C 1
ATOM 651 O O . ASN A 1 78 ? 12.378 -0.484 -27.927 1.00 93.25 78 ASN A O 1
ATOM 655 N N . ILE A 1 79 ? 14.276 -1.321 -28.783 1.00 90.31 79 ILE A N 1
ATOM 656 C CA . ILE A 1 79 ? 14.242 -2.553 -27.978 1.00 90.31 79 ILE A CA 1
ATOM 657 C C . ILE A 1 79 ? 14.364 -2.222 -26.487 1.00 90.31 79 ILE A C 1
ATOM 659 O O . ILE A 1 79 ? 13.564 -2.693 -25.680 1.00 90.31 79 ILE A O 1
ATOM 663 N N . ILE A 1 80 ? 15.347 -1.398 -26.119 1.00 90.75 80 ILE A N 1
ATOM 664 C CA . ILE A 1 80 ? 15.582 -0.999 -24.728 1.00 90.75 80 ILE A CA 1
ATOM 665 C C . ILE A 1 80 ? 14.382 -0.210 -24.196 1.00 90.75 80 ILE A C 1
ATOM 667 O O . ILE A 1 80 ? 13.880 -0.534 -23.120 1.00 90.75 80 ILE A O 1
ATOM 671 N N . SER A 1 81 ? 13.874 0.750 -24.974 1.00 93.81 81 SER A N 1
ATOM 672 C CA . SER A 1 81 ? 12.707 1.556 -24.608 1.00 93.81 81 SER A CA 1
ATOM 673 C C . SER A 1 81 ? 11.472 0.692 -24.362 1.00 93.81 81 SER A C 1
ATOM 675 O O . SER A 1 81 ? 10.729 0.947 -23.422 1.00 93.81 81 SER A O 1
ATOM 677 N N . SER A 1 82 ? 11.271 -0.380 -25.133 1.00 91.25 82 SER A N 1
ATOM 678 C CA . SER A 1 82 ? 10.153 -1.307 -24.910 1.00 91.25 82 SER A CA 1
ATOM 679 C C . SER A 1 82 ? 10.196 -1.937 -23.511 1.00 91.25 82 SER A C 1
ATOM 681 O O . SER A 1 82 ? 9.177 -1.987 -22.825 1.00 91.25 82 SER A O 1
ATOM 683 N N . TYR A 1 83 ? 11.376 -2.364 -23.049 1.00 92.75 83 TYR A N 1
ATOM 684 C CA . TYR A 1 83 ? 11.545 -2.912 -21.700 1.00 92.75 83 TYR A CA 1
ATOM 685 C C . TYR A 1 83 ? 11.478 -1.844 -20.604 1.00 92.75 83 TYR A C 1
ATOM 687 O O . TYR A 1 83 ? 10.943 -2.105 -19.528 1.00 92.75 83 TYR A O 1
ATOM 695 N N . GLU A 1 84 ? 12.012 -0.649 -20.854 1.00 92.88 84 GLU A N 1
ATOM 696 C CA . GLU A 1 84 ? 11.926 0.474 -19.914 1.00 92.88 84 GLU A CA 1
ATOM 697 C C . GLU A 1 84 ? 10.469 0.925 -19.724 1.00 92.88 84 GLU A C 1
ATOM 699 O O . GLU A 1 84 ? 10.037 1.124 -18.591 1.00 92.88 84 GLU A O 1
ATOM 704 N N . ASN A 1 85 ? 9.679 0.970 -20.799 1.00 93.94 85 ASN A N 1
ATOM 705 C CA . ASN A 1 85 ? 8.247 1.265 -20.741 1.00 93.94 85 ASN A CA 1
ATOM 706 C C . ASN A 1 85 ? 7.474 0.201 -19.948 1.00 93.94 85 ASN A C 1
ATOM 708 O O . ASN A 1 85 ? 6.614 0.546 -19.137 1.00 93.94 85 ASN A O 1
ATOM 712 N N . GLU A 1 86 ? 7.795 -1.082 -20.138 1.00 93.56 86 GLU A N 1
ATOM 713 C CA . GLU A 1 86 ? 7.209 -2.175 -19.350 1.00 93.56 86 GLU A CA 1
ATOM 714 C C . GLU A 1 86 ? 7.559 -2.028 -17.856 1.00 93.56 86 GLU A C 1
ATOM 716 O O . GLU A 1 86 ? 6.703 -2.222 -16.992 1.00 93.56 86 GLU A O 1
ATOM 721 N N . LEU A 1 87 ? 8.790 -1.614 -17.531 1.00 92.12 87 LEU A N 1
ATOM 722 C CA . LEU A 1 87 ? 9.204 -1.348 -16.151 1.00 92.12 87 LEU A CA 1
ATOM 723 C C . LEU A 1 87 ? 8.421 -0.178 -15.537 1.00 92.12 87 LEU A C 1
ATOM 725 O O . LEU A 1 87 ? 7.911 -0.303 -14.425 1.00 92.12 87 LEU A O 1
ATOM 729 N N . THR A 1 88 ? 8.262 0.926 -16.270 1.00 93.88 88 THR A N 1
ATOM 730 C CA . THR A 1 88 ? 7.438 2.065 -15.837 1.00 93.88 88 THR A CA 1
ATOM 731 C C . THR A 1 88 ? 5.977 1.661 -15.627 1.00 93.88 88 THR A C 1
ATOM 733 O O . THR A 1 88 ? 5.335 2.095 -14.668 1.00 93.88 88 THR A O 1
ATOM 736 N N . TRP A 1 89 ? 5.434 0.803 -16.490 1.00 94.81 89 TRP A N 1
ATOM 737 C CA . TRP A 1 89 ? 4.083 0.272 -16.329 1.00 94.81 89 TRP A CA 1
ATOM 738 C C . TRP A 1 89 ? 3.947 -0.605 -15.072 1.00 94.81 89 TRP A C 1
ATOM 740 O O . TRP A 1 89 ? 2.970 -0.460 -14.336 1.00 94.81 89 TRP A O 1
ATOM 750 N N . LEU A 1 90 ? 4.944 -1.436 -14.751 1.00 93.19 90 LEU A N 1
ATOM 751 C CA . LEU A 1 90 ? 4.962 -2.196 -13.493 1.00 93.19 90 LEU A CA 1
ATOM 752 C C . LEU A 1 90 ? 5.039 -1.298 -12.258 1.00 93.19 90 LEU A C 1
ATOM 754 O O . LEU A 1 90 ? 4.363 -1.563 -11.264 1.00 93.19 90 LEU A O 1
ATOM 758 N N . GLU A 1 91 ? 5.845 -0.238 -12.300 1.00 87.69 91 GLU A N 1
ATOM 759 C CA . GLU A 1 91 ? 5.921 0.747 -11.216 1.00 87.69 91 GLU A CA 1
ATOM 760 C C . GLU A 1 91 ? 4.570 1.429 -10.991 1.00 87.69 91 GLU A C 1
ATOM 762 O O . GLU A 1 91 ? 4.134 1.581 -9.846 1.00 87.69 91 GLU A O 1
ATOM 767 N N . LYS A 1 92 ? 3.875 1.777 -12.082 1.00 90.88 92 LYS A N 1
ATOM 768 C CA . LYS A 1 92 ? 2.511 2.306 -12.029 1.00 90.88 92 LYS A CA 1
ATOM 769 C C . LYS A 1 92 ? 1.560 1.315 -11.355 1.00 90.88 92 LYS A C 1
ATOM 771 O O . LYS A 1 92 ? 0.895 1.703 -10.401 1.00 90.88 92 LYS A O 1
ATOM 776 N N . ILE A 1 93 ? 1.550 0.051 -11.781 1.00 88.69 93 ILE A N 1
ATOM 777 C CA . ILE A 1 93 ? 0.711 -0.993 -11.172 1.00 88.69 93 ILE A CA 1
ATOM 778 C C . ILE A 1 93 ? 1.012 -1.144 -9.688 1.00 88.69 93 ILE A C 1
ATOM 780 O O . ILE A 1 93 ? 0.098 -1.147 -8.877 1.00 88.69 93 ILE A O 1
ATOM 784 N N . ARG A 1 94 ? 2.286 -1.250 -9.298 1.00 86.12 94 ARG A N 1
ATOM 785 C CA . ARG A 1 94 ? 2.656 -1.383 -7.882 1.00 86.12 94 ARG A CA 1
ATOM 786 C C . ARG A 1 94 ? 2.149 -0.210 -7.063 1.00 86.12 94 ARG A C 1
ATOM 788 O O . ARG A 1 94 ? 1.677 -0.413 -5.947 1.00 86.12 94 ARG A O 1
ATOM 795 N N . LYS A 1 95 ? 2.269 1.005 -7.599 1.00 81.38 95 LYS A N 1
ATOM 796 C CA . LYS A 1 95 ? 1.771 2.211 -6.946 1.00 81.38 95 LYS A CA 1
ATOM 797 C C . LYS A 1 95 ? 0.255 2.148 -6.791 1.00 81.38 95 LYS A C 1
ATOM 799 O O . LYS A 1 95 ? -0.210 2.343 -5.676 1.00 81.38 95 LYS A O 1
ATOM 804 N N . GLU A 1 96 ? -0.462 1.833 -7.867 1.00 82.12 96 GLU A N 1
ATOM 805 C CA . GLU A 1 96 ? -1.926 1.748 -7.898 1.00 82.12 96 GLU A CA 1
ATOM 806 C C . GLU A 1 96 ? -2.451 0.638 -6.985 1.00 82.12 96 GLU A C 1
ATOM 808 O O . GLU A 1 96 ? -3.270 0.926 -6.127 1.00 82.12 96 GLU A O 1
ATOM 813 N N . ILE A 1 97 ? -1.884 -0.570 -7.026 1.00 78.19 97 ILE A N 1
ATOM 814 C CA . ILE A 1 97 ? -2.235 -1.674 -6.120 1.00 78.19 97 ILE A CA 1
ATOM 815 C C . ILE A 1 97 ? -1.910 -1.317 -4.670 1.00 78.19 97 ILE A C 1
ATOM 817 O O . ILE A 1 97 ? -2.671 -1.661 -3.779 1.00 78.19 97 ILE A O 1
ATOM 821 N N . SER A 1 98 ? -0.813 -0.606 -4.395 1.00 66.00 98 SER A N 1
ATOM 822 C CA . SER A 1 98 ? -0.497 -0.166 -3.027 1.00 66.00 98 SER A CA 1
ATOM 823 C C . SER A 1 98 ? -1.445 0.931 -2.531 1.00 66.00 98 SER A C 1
ATOM 825 O O . SER A 1 98 ? -1.674 1.038 -1.327 1.00 66.00 98 SER A O 1
ATOM 827 N N . THR A 1 99 ? -1.979 1.765 -3.430 1.00 56.88 99 THR A N 1
ATOM 828 C CA . THR A 1 99 ? -2.982 2.788 -3.102 1.00 56.88 99 THR A CA 1
ATOM 829 C C . THR A 1 99 ? -4.394 2.217 -3.017 1.00 56.88 99 THR A C 1
ATOM 831 O O . THR A 1 99 ? -5.098 2.554 -2.078 1.00 56.88 99 THR A O 1
ATOM 834 N N . GLU A 1 100 ? -4.772 1.290 -3.895 1.00 49.81 100 GLU A N 1
ATOM 835 C CA . GLU A 1 100 ? -6.027 0.534 -3.833 1.00 49.81 100 GLU A CA 1
ATOM 836 C C . GLU A 1 100 ? -6.025 -0.383 -2.618 1.00 49.81 100 GLU A C 1
ATOM 838 O O . GLU A 1 100 ? -6.998 -0.397 -1.889 1.00 49.81 100 GLU A O 1
ATOM 843 N N . HIS A 1 101 ? -4.904 -1.027 -2.270 1.00 47.16 101 HIS A N 1
ATOM 844 C CA . HIS A 1 101 ? -4.789 -1.706 -0.981 1.00 47.16 101 HIS A CA 1
ATOM 845 C C . HIS A 1 101 ? -4.855 -0.711 0.176 1.00 47.16 101 HIS A C 1
ATOM 847 O O . HIS A 1 101 ? -5.327 -1.104 1.225 1.00 47.16 101 HIS A O 1
ATOM 853 N N . ARG A 1 102 ? -4.447 0.560 0.055 1.00 41.38 102 ARG A N 1
ATOM 854 C CA . ARG A 1 102 ? -4.690 1.568 1.111 1.00 41.38 102 ARG A CA 1
ATOM 855 C C . ARG A 1 102 ? -6.149 2.016 1.190 1.00 41.38 102 ARG A C 1
ATOM 857 O O . ARG A 1 102 ? -6.567 2.409 2.270 1.00 41.38 102 ARG A O 1
ATOM 864 N N . GLU A 1 103 ? -6.910 1.946 0.102 1.00 41.62 103 GLU A N 1
ATOM 865 C CA . GLU A 1 103 ? -8.347 2.251 0.078 1.00 41.62 103 GLU A CA 1
ATOM 866 C C . GLU A 1 103 ? -9.207 1.026 0.465 1.00 41.62 103 GLU A C 1
ATOM 868 O O . GLU A 1 103 ? -10.191 1.175 1.183 1.00 41.62 103 GLU A O 1
ATOM 873 N N . GLU A 1 104 ? -8.787 -0.197 0.128 1.00 42.78 104 GLU A N 1
ATOM 874 C CA . GLU A 1 104 ? -9.456 -1.465 0.463 1.00 42.78 104 GLU A CA 1
ATOM 875 C C . GLU A 1 104 ? -9.013 -2.051 1.815 1.00 42.78 104 GLU A C 1
ATOM 877 O O . GLU A 1 104 ? -9.810 -2.715 2.480 1.00 42.78 104 GLU A O 1
ATOM 882 N N . THR A 1 105 ? -7.796 -1.761 2.304 1.00 40.19 105 THR A N 1
ATOM 883 C CA . THR A 1 105 ? -7.419 -2.039 3.710 1.00 40.19 105 THR A CA 1
ATOM 884 C C . THR A 1 105 ? -7.892 -0.960 4.687 1.00 40.19 105 THR A C 1
ATOM 886 O O . THR A 1 105 ? -7.847 -1.193 5.893 1.00 40.19 105 THR A O 1
ATOM 889 N N . ASN A 1 106 ? -8.479 0.146 4.208 1.00 45.88 106 ASN A N 1
ATOM 890 C CA . ASN A 1 106 ? -9.173 1.136 5.042 1.00 45.88 106 ASN A CA 1
ATOM 891 C C . ASN A 1 106 ? -10.680 0.870 5.174 1.00 45.88 106 ASN A C 1
ATOM 893 O O . ASN A 1 106 ? -11.507 1.776 5.112 1.00 45.88 106 ASN A O 1
ATOM 897 N N . LYS A 1 107 ? -11.052 -0.366 5.516 1.00 48.84 107 LYS A N 1
ATOM 898 C CA . LYS A 1 107 ? -12.296 -0.602 6.269 1.00 48.84 107 LYS A CA 1
ATOM 899 C C . LYS A 1 107 ? -12.059 -0.513 7.779 1.00 48.84 107 LYS A C 1
ATOM 901 O O . LYS A 1 107 ? -12.571 -1.303 8.574 1.00 48.84 107 LYS A O 1
ATOM 906 N N . MET A 1 108 ? -11.301 0.492 8.213 1.00 60.25 108 MET A N 1
ATOM 907 C CA . MET A 1 108 ? -11.538 1.032 9.545 1.00 60.25 108 MET A CA 1
ATOM 908 C C . MET A 1 108 ? -12.872 1.774 9.464 1.00 60.25 108 MET A C 1
ATOM 910 O O . MET A 1 108 ? -12.930 2.893 8.969 1.00 60.25 108 MET A O 1
ATOM 914 N N . ASN A 1 109 ? -13.960 1.126 9.887 1.00 69.88 109 ASN A N 1
ATOM 915 C CA . ASN A 1 109 ? -15.274 1.759 10.000 1.00 69.88 109 ASN A CA 1
ATOM 916 C C . ASN A 1 109 ? -15.230 2.786 11.138 1.00 69.88 109 ASN A C 1
ATOM 918 O O . ASN A 1 109 ? -15.639 2.510 12.270 1.00 69.88 109 ASN A O 1
ATOM 922 N N . TYR A 1 110 ? -14.688 3.958 10.839 1.00 84.56 110 TYR A N 1
ATOM 923 C CA . TYR A 1 110 ? -14.712 5.093 11.733 1.00 84.56 110 TYR A CA 1
ATOM 924 C C . TYR A 1 110 ? -15.641 6.170 11.188 1.00 84.56 110 TYR A C 1
ATOM 926 O O . TYR A 1 110 ? -15.840 6.321 9.983 1.00 84.56 110 TYR A O 1
ATOM 934 N N . THR A 1 111 ? -16.213 6.937 12.100 1.00 89.38 111 THR A N 1
ATOM 935 C CA . THR A 1 111 ? -17.024 8.107 11.789 1.00 89.38 111 THR A CA 1
ATOM 936 C C . THR A 1 111 ? -16.374 9.339 12.384 1.00 89.38 111 THR A C 1
ATOM 938 O O . THR A 1 111 ? -15.850 9.303 13.497 1.00 89.38 111 THR A O 1
ATOM 941 N N . VAL A 1 112 ? -16.420 10.444 11.648 1.00 91.75 112 VAL A N 1
ATOM 942 C CA . VAL A 1 112 ? -15.978 11.746 12.144 1.00 91.75 112 VAL A CA 1
ATOM 943 C C . VAL A 1 112 ? -17.164 12.409 12.831 1.00 91.75 112 VAL A C 1
ATOM 945 O O . VAL A 1 112 ? -18.194 12.637 12.197 1.00 91.75 112 VAL A O 1
ATOM 948 N N . ILE A 1 113 ? -17.027 12.721 14.116 1.00 93.12 113 ILE A N 1
ATOM 949 C CA . ILE A 1 113 ? -18.062 13.400 14.894 1.00 93.12 113 ILE A CA 1
ATOM 950 C C . ILE A 1 113 ? -17.601 14.820 15.217 1.00 93.12 113 ILE A C 1
ATOM 952 O O . ILE A 1 113 ? -16.488 15.032 15.698 1.00 93.12 113 ILE A O 1
ATOM 956 N N . GLU A 1 114 ? -18.472 15.799 14.974 1.00 92.56 114 GLU A N 1
ATOM 957 C CA . GLU A 1 114 ? -18.261 17.200 15.345 1.00 92.56 114 GLU A CA 1
ATOM 958 C C . GLU A 1 114 ? -19.243 17.609 16.448 1.00 92.56 114 GLU A C 1
ATOM 960 O O . GLU A 1 114 ? -20.461 17.478 16.300 1.00 92.56 114 GLU A O 1
ATOM 965 N N . LYS A 1 115 ? -18.722 18.114 17.571 1.00 88.06 115 LYS A N 1
ATOM 966 C CA . LYS A 1 115 ? -19.526 18.548 18.718 1.00 88.06 115 LYS A CA 1
ATOM 967 C C . LYS A 1 115 ? -18.840 19.669 19.488 1.00 88.06 115 LYS A C 1
ATOM 969 O O . LYS A 1 115 ? -17.679 19.545 19.859 1.00 88.06 115 LYS A O 1
ATOM 974 N N . ASN A 1 116 ? -19.566 20.750 19.779 1.00 81.50 116 ASN A N 1
ATOM 975 C CA . ASN A 1 116 ? -19.061 21.897 20.550 1.00 81.50 116 ASN A CA 1
ATOM 976 C C . ASN A 1 116 ? -17.715 22.449 20.023 1.00 81.50 116 ASN A C 1
ATOM 978 O O . ASN A 1 116 ? -16.811 22.709 20.810 1.00 81.50 116 ASN A O 1
ATOM 982 N N . ASN A 1 117 ? -17.570 22.592 18.698 1.00 85.19 117 ASN A N 1
ATOM 983 C CA . ASN A 1 117 ? -16.327 22.958 17.991 1.00 85.19 117 ASN A CA 1
ATOM 984 C C . ASN A 1 117 ? -15.151 21.972 18.121 1.00 85.19 117 ASN A C 1
ATOM 986 O O . ASN A 1 117 ? -14.088 22.231 17.561 1.00 85.19 117 ASN A O 1
ATOM 990 N N . ASN A 1 118 ? -15.331 20.839 18.794 1.00 90.44 118 ASN A N 1
ATOM 991 C CA . ASN A 1 118 ? -14.364 19.753 18.807 1.00 90.44 118 ASN A CA 1
ATOM 992 C C . ASN A 1 118 ? -14.738 18.707 17.759 1.00 90.44 118 ASN A C 1
ATOM 994 O O . ASN A 1 118 ? -15.913 18.436 17.511 1.00 90.44 118 ASN A O 1
ATOM 998 N N . LYS A 1 119 ? -13.717 18.102 17.161 1.00 94.62 119 LYS A N 1
ATOM 999 C CA . LYS A 1 119 ? -13.848 16.996 16.217 1.00 94.62 119 LYS A CA 1
ATOM 1000 C C . LYS A 1 119 ? -13.183 15.773 16.816 1.00 94.62 119 LYS A C 1
ATOM 1002 O O . LYS A 1 119 ? -12.104 15.913 17.385 1.00 94.62 119 LYS A O 1
ATOM 1007 N N . TYR A 1 120 ? -13.786 14.600 16.696 1.00 95.56 120 TYR A N 1
ATOM 1008 C CA . TYR A 1 120 ? -13.168 13.346 17.115 1.00 95.56 120 TYR A CA 1
ATOM 1009 C C . TYR A 1 120 ? -13.506 12.213 16.151 1.00 95.56 120 TYR A C 1
ATOM 1011 O O . TYR A 1 120 ? -14.529 12.241 15.467 1.00 95.56 120 TYR A O 1
ATOM 1019 N N . ILE A 1 121 ? -12.620 11.225 16.093 1.00 94.62 121 ILE A N 1
ATOM 1020 C CA . ILE A 1 121 ? -12.842 9.979 15.362 1.00 94.62 121 ILE A CA 1
ATOM 1021 C C . ILE A 1 121 ? -13.510 8.987 16.310 1.00 94.62 121 ILE A C 1
ATOM 1023 O O . ILE A 1 121 ? -13.005 8.759 17.405 1.00 94.62 121 ILE A O 1
ATOM 1027 N N . GLU A 1 122 ? -14.627 8.385 15.913 1.00 93.62 122 GLU A N 1
ATOM 1028 C CA . GLU A 1 122 ? -15.285 7.306 16.655 1.00 93.62 122 GLU A CA 1
ATOM 1029 C C . GLU A 1 122 ? -15.223 6.001 15.861 1.00 93.62 122 GLU A C 1
ATOM 1031 O O . GLU A 1 122 ? -15.626 5.957 14.703 1.00 93.62 122 GLU A O 1
ATOM 1036 N N . CYS A 1 123 ? -14.720 4.933 16.479 1.00 90.25 123 CYS A N 1
ATOM 1037 C CA . CYS A 1 123 ? -14.584 3.613 15.870 1.00 90.25 123 CYS A CA 1
ATOM 1038 C C . CYS A 1 123 ? -15.389 2.585 16.673 1.00 90.25 123 CYS A C 1
ATOM 1040 O O . CYS A 1 123 ? -15.001 2.218 17.786 1.00 90.25 123 CYS A O 1
ATOM 1042 N N . PHE A 1 124 ? -16.522 2.144 16.118 1.00 80.75 124 PHE A N 1
ATOM 1043 C CA . PHE A 1 124 ? -17.446 1.209 16.771 1.00 80.75 124 PHE A CA 1
ATOM 1044 C C . PHE A 1 124 ? -17.061 -0.254 16.545 1.00 80.75 124 PHE A C 1
ATOM 1046 O O . PHE A 1 124 ? -16.992 -1.032 17.487 1.00 80.75 124 PHE A O 1
ATOM 1053 N N . SER A 1 125 ? -16.835 -0.648 15.291 1.00 68.88 125 SER A N 1
ATOM 1054 C CA . SER A 1 125 ? -16.518 -2.029 14.929 1.00 68.88 125 SER A CA 1
ATOM 1055 C C . SER A 1 125 ? -15.951 -2.083 13.522 1.0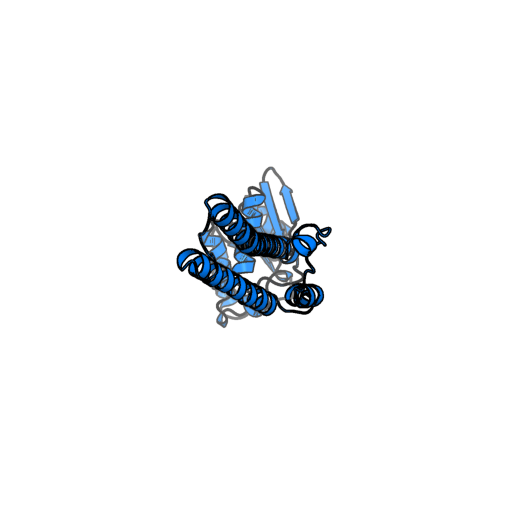0 68.88 125 SER A C 1
ATOM 1057 O O . SER A 1 125 ? -16.562 -1.590 12.575 1.00 68.88 125 SER A O 1
ATOM 1059 N N . THR A 1 126 ? -14.799 -2.714 13.371 1.00 60.34 126 THR A N 1
ATOM 1060 C CA . THR A 1 126 ? -14.179 -2.962 12.074 1.00 60.34 126 THR A CA 1
ATOM 1061 C C . THR A 1 126 ? -14.484 -4.394 11.633 1.00 60.34 126 THR A C 1
ATOM 1063 O O . THR A 1 126 ? -14.514 -5.310 12.456 1.00 60.34 126 THR A O 1
ATOM 1066 N N . GLU A 1 127 ? -14.674 -4.626 10.329 1.00 60.44 127 GLU A N 1
ATOM 1067 C CA . GLU A 1 127 ? -14.715 -6.000 9.779 1.00 60.44 127 GLU A CA 1
ATOM 1068 C C . GLU A 1 127 ? -13.414 -6.765 10.113 1.00 60.44 127 GLU A C 1
ATOM 1070 O O . GLU A 1 127 ? -13.395 -7.993 10.212 1.00 60.44 127 GLU A O 1
ATOM 1075 N N . THR A 1 128 ? -12.333 -6.021 10.376 1.00 70.00 128 THR A N 1
ATOM 1076 C CA . THR A 1 128 ? -11.029 -6.503 10.837 1.00 70.00 128 THR A CA 1
ATOM 1077 C C . THR A 1 128 ? -10.588 -5.790 12.127 1.00 70.00 128 THR A C 1
ATOM 1079 O O . THR A 1 128 ? -10.126 -4.648 12.051 1.00 70.00 128 THR A O 1
ATOM 1082 N N . PRO A 1 129 ? -10.683 -6.426 13.311 1.00 83.06 129 PRO A N 1
ATOM 1083 C CA . PRO A 1 129 ? -10.317 -5.812 14.593 1.00 83.06 129 PRO A CA 1
ATOM 1084 C C . PRO A 1 129 ? -8.870 -5.312 14.646 1.00 83.06 129 PRO A C 1
ATOM 1086 O O . PRO A 1 129 ? -7.977 -5.952 14.087 1.00 83.06 129 PRO A O 1
ATOM 1089 N N . ILE A 1 130 ? -8.630 -4.237 15.402 1.00 87.06 130 ILE A N 1
ATOM 1090 C CA . ILE A 1 130 ? -7.297 -3.674 15.664 1.00 87.06 130 ILE A CA 1
ATOM 1091 C C . ILE A 1 130 ? -6.452 -4.723 16.407 1.00 87.06 130 ILE A C 1
ATOM 1093 O O . ILE A 1 130 ? -6.748 -5.078 17.556 1.00 87.06 130 ILE A O 1
ATOM 1097 N N . ARG A 1 131 ? -5.404 -5.238 15.754 1.00 88.38 131 ARG A N 1
ATOM 1098 C CA . ARG A 1 131 ? -4.571 -6.354 16.247 1.00 88.38 131 ARG A CA 1
ATOM 1099 C C . ARG A 1 131 ? -3.077 -6.236 15.965 1.00 88.38 131 ARG A C 1
ATOM 1101 O O . ARG A 1 131 ? -2.305 -6.983 16.563 1.00 88.38 131 ARG A O 1
ATOM 1108 N N . LYS A 1 132 ? -2.655 -5.349 15.067 1.00 87.62 132 LYS A N 1
ATOM 1109 C CA . LYS A 1 132 ? -1.242 -5.114 14.729 1.00 87.62 132 LYS A CA 1
ATOM 1110 C C . LYS A 1 132 ? -0.914 -3.627 14.774 1.00 87.62 132 LYS A C 1
ATOM 1112 O O . LYS A 1 132 ? -1.796 -2.780 14.804 1.00 87.62 132 LYS A O 1
ATOM 1117 N N . GLU A 1 133 ? 0.378 -3.321 14.766 1.00 86.44 133 GLU A N 1
ATOM 1118 C CA . GLU A 1 133 ? 0.876 -1.943 14.804 1.00 86.44 133 GLU A CA 1
ATOM 1119 C C . GLU A 1 133 ? 0.346 -1.092 13.644 1.00 86.44 133 GLU A C 1
ATOM 1121 O O . GLU A 1 133 ? -0.033 0.054 13.865 1.00 86.44 133 GLU A O 1
ATOM 1126 N N . GLN A 1 134 ? 0.251 -1.664 12.440 1.00 84.69 134 GLN A N 1
ATOM 1127 C CA . GLN A 1 134 ? -0.258 -0.949 11.269 1.00 84.69 134 GLN A CA 1
ATOM 1128 C C . GLN A 1 134 ? -1.686 -0.425 11.485 1.00 84.69 134 GLN A C 1
ATOM 1130 O O . GLN A 1 134 ? -1.923 0.751 11.249 1.00 84.69 134 GLN A O 1
ATOM 1135 N N . ASP A 1 135 ? -2.579 -1.241 12.057 1.00 88.00 135 ASP A N 1
ATOM 1136 C CA . ASP A 1 135 ? -3.970 -0.852 12.340 1.00 88.00 135 ASP A CA 1
ATOM 1137 C C . ASP A 1 135 ? -4.037 0.404 13.239 1.00 88.00 135 ASP A C 1
ATOM 1139 O O . ASP A 1 135 ? -4.921 1.248 13.116 1.00 88.00 135 ASP A O 1
ATOM 1143 N N . VAL A 1 136 ? -3.078 0.547 14.160 1.00 90.19 136 VAL A N 1
ATOM 1144 C CA . VAL A 1 136 ? -2.979 1.712 15.050 1.00 90.19 136 VAL A CA 1
ATOM 1145 C C . VAL A 1 136 ? -2.483 2.940 14.293 1.00 90.19 136 VAL A C 1
ATOM 1147 O O . VAL A 1 136 ? -3.001 4.037 14.495 1.00 90.19 136 VAL A O 1
ATOM 1150 N N . LEU A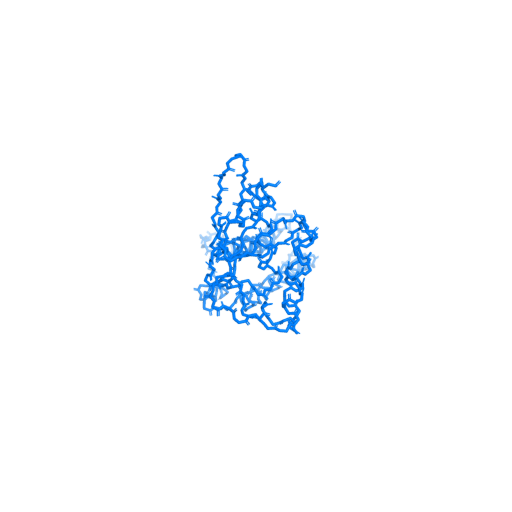 1 137 ? -1.477 2.764 13.432 1.00 90.25 137 LEU A N 1
ATOM 1151 C CA . LEU A 1 137 ? -0.932 3.843 12.609 1.00 90.25 137 LEU A CA 1
ATOM 1152 C C . LEU A 1 137 ? -1.974 4.381 11.625 1.00 90.25 137 LEU A C 1
ATOM 1154 O O . LEU A 1 137 ? -2.021 5.591 11.416 1.00 90.25 137 LEU A O 1
ATOM 1158 N N . ASP A 1 138 ? -2.837 3.517 11.098 1.00 87.62 138 ASP A N 1
ATOM 1159 C CA . ASP A 1 138 ? -3.917 3.907 10.190 1.00 87.62 138 ASP A CA 1
ATOM 1160 C C . ASP A 1 138 ? -4.966 4.776 10.910 1.00 87.62 138 ASP A C 1
ATOM 1162 O O . ASP A 1 138 ? -5.374 5.814 10.393 1.00 87.62 138 ASP A O 1
ATOM 1166 N N . LEU A 1 139 ? -5.329 4.447 12.158 1.00 89.75 139 LEU A N 1
ATOM 1167 C CA . LEU A 1 139 ? -6.203 5.300 12.982 1.00 89.75 139 LEU A CA 1
ATOM 1168 C C . LEU A 1 139 ? -5.564 6.648 13.334 1.00 89.75 139 LEU A C 1
ATOM 1170 O O . LEU A 1 139 ? -6.250 7.671 13.368 1.00 89.75 139 LEU A O 1
ATOM 1174 N N . ILE A 1 140 ? -4.257 6.667 13.598 1.00 91.38 140 ILE A N 1
ATOM 1175 C CA . ILE A 1 140 ? -3.516 7.910 13.848 1.00 91.38 140 ILE A CA 1
ATOM 1176 C C . ILE A 1 140 ? -3.495 8.776 12.581 1.00 91.38 140 ILE A C 1
ATOM 1178 O O . ILE A 1 140 ? -3.705 9.987 12.668 1.00 91.38 140 ILE A O 1
ATOM 1182 N N . ALA A 1 141 ? -3.287 8.170 11.410 1.00 89.44 141 ALA A N 1
ATOM 1183 C CA . ALA A 1 141 ? -3.359 8.864 10.129 1.00 89.44 141 ALA A CA 1
ATOM 1184 C C . ALA A 1 141 ? -4.760 9.450 9.894 1.00 89.44 141 ALA A C 1
ATOM 1186 O O . ALA A 1 141 ? -4.865 10.641 9.614 1.00 89.44 141 ALA A O 1
ATOM 1187 N N . ALA A 1 142 ? -5.821 8.672 10.137 1.00 89.56 142 ALA A N 1
ATOM 1188 C CA . ALA A 1 142 ? -7.206 9.136 10.037 1.00 89.56 142 ALA A CA 1
ATOM 1189 C C . ALA A 1 142 ? -7.504 10.329 10.964 1.00 89.56 142 ALA A C 1
ATOM 1191 O O . ALA A 1 142 ? -8.197 11.268 10.569 1.00 89.56 142 ALA A O 1
ATOM 1192 N N . CYS A 1 143 ? -6.956 10.333 12.184 1.00 91.62 143 CYS A N 1
ATOM 1193 C CA . CYS A 1 143 ? -7.040 11.487 13.082 1.00 91.62 143 CYS A CA 1
ATOM 1194 C C . CYS A 1 143 ? -6.370 12.724 12.453 1.00 91.62 143 CYS A C 1
ATOM 1196 O O . CYS A 1 143 ? -6.982 13.793 12.378 1.00 91.62 143 CYS A O 1
ATOM 1198 N N . GLY A 1 144 ? -5.147 12.563 11.935 1.00 90.12 144 GLY A N 1
ATOM 1199 C CA . GLY A 1 144 ? -4.386 13.631 11.284 1.00 90.12 144 GLY A CA 1
ATOM 1200 C C . GLY A 1 144 ? -5.068 14.209 10.040 1.00 90.12 144 GLY A C 1
ATOM 1201 O O . GLY A 1 144 ? -5.165 15.427 9.916 1.00 90.12 144 GLY A O 1
ATOM 1202 N N . GLU A 1 145 ? -5.592 13.355 9.159 1.00 88.81 145 GLU A N 1
ATOM 1203 C CA . GLU A 1 145 ? -6.333 13.738 7.944 1.00 88.81 145 GLU A CA 1
ATOM 1204 C C . GLU A 1 145 ? -7.610 14.527 8.253 1.00 88.81 145 GLU A C 1
ATOM 1206 O O . GLU A 1 145 ? -8.022 15.390 7.480 1.00 88.81 145 GLU A O 1
ATOM 1211 N N . ASN A 1 146 ? -8.223 14.253 9.405 1.00 89.50 146 ASN A N 1
ATOM 1212 C CA . ASN A 1 146 ? -9.426 14.931 9.872 1.00 89.50 146 ASN A CA 1
ATOM 1213 C C . ASN A 1 146 ? -9.128 16.079 10.845 1.00 89.50 146 ASN A C 1
ATOM 1215 O O . ASN A 1 146 ? -10.051 16.596 11.473 1.00 89.50 146 ASN A O 1
ATOM 1219 N N . ASN A 1 147 ? -7.869 16.505 10.968 1.00 92.38 147 ASN A N 1
ATOM 1220 C CA . ASN A 1 147 ? -7.439 17.605 11.832 1.00 92.38 147 ASN A CA 1
ATOM 1221 C C . ASN A 1 147 ? -7.903 17.443 13.294 1.00 92.38 147 ASN A C 1
ATOM 1223 O O . ASN A 1 147 ? -8.340 18.404 13.930 1.00 92.38 147 ASN A O 1
ATOM 1227 N N . THR A 1 148 ? -7.821 16.227 13.834 1.00 94.56 148 THR A N 1
ATOM 1228 C CA . THR A 1 148 ? -8.115 15.934 15.239 1.00 94.56 148 THR A CA 1
ATOM 1229 C C . THR A 1 148 ? -7.045 15.037 15.850 1.00 94.56 148 THR A C 1
ATOM 1231 O O . THR A 1 148 ? -6.334 14.319 15.159 1.00 94.56 148 THR A O 1
ATOM 1234 N N . ASN A 1 149 ? -6.919 15.075 17.170 1.00 94.81 149 ASN A N 1
ATOM 1235 C CA . ASN A 1 149 ? -6.149 14.120 17.960 1.00 94.81 149 ASN A CA 1
ATOM 1236 C C . ASN A 1 149 ? -7.030 13.398 18.991 1.00 94.81 149 ASN A C 1
ATOM 1238 O O . ASN A 1 149 ? -6.514 12.820 19.944 1.00 94.81 149 ASN A O 1
ATOM 1242 N N . LEU A 1 150 ? -8.352 13.473 18.833 1.00 96.19 150 LEU A N 1
ATOM 1243 C CA . LEU A 1 150 ? -9.333 12.881 19.729 1.00 96.19 150 LEU A CA 1
ATOM 1244 C C . LEU A 1 150 ? -9.889 11.607 19.099 1.00 96.19 150 LEU A C 1
ATOM 1246 O O . LEU A 1 150 ? -10.434 11.636 17.994 1.00 96.19 150 LEU A O 1
ATOM 1250 N N . LEU A 1 151 ? -9.781 10.501 19.825 1.00 95.44 151 LEU A N 1
ATOM 1251 C CA . LEU A 1 151 ? -10.196 9.186 19.363 1.00 95.44 151 LEU A CA 1
ATOM 1252 C C . LEU A 1 151 ? -11.113 8.524 20.394 1.00 95.44 151 LEU A C 1
ATOM 1254 O O . LEU A 1 151 ? -10.795 8.456 21.579 1.00 95.44 151 LEU A O 1
ATOM 1258 N N . MET A 1 152 ? -12.237 7.991 19.936 1.00 95.12 152 MET A N 1
ATOM 1259 C CA . MET A 1 152 ? -13.118 7.127 20.706 1.00 95.12 152 MET A CA 1
ATOM 1260 C C . MET A 1 152 ? -13.106 5.722 20.102 1.00 95.12 152 MET A C 1
ATOM 1262 O O . MET A 1 152 ? -13.430 5.538 18.932 1.00 95.12 152 MET A O 1
ATOM 126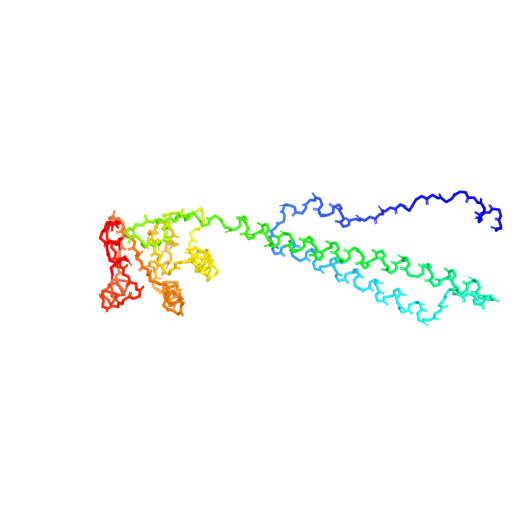6 N N . LEU A 1 153 ? -12.725 4.728 20.901 1.00 93.00 153 LEU A N 1
ATOM 1267 C CA . LEU A 1 153 ? -12.635 3.327 20.499 1.00 93.00 153 LEU A CA 1
ATOM 1268 C C . LEU A 1 153 ? -13.624 2.488 21.291 1.00 93.00 153 LEU A C 1
ATOM 1270 O O . LEU A 1 153 ? -13.548 2.430 22.516 1.00 93.00 153 LEU A O 1
ATOM 1274 N N . HIS A 1 154 ? -14.503 1.776 20.606 1.00 90.75 154 HIS A N 1
ATOM 1275 C CA . HIS A 1 154 ? -15.340 0.765 21.239 1.00 90.75 154 HIS A CA 1
ATOM 1276 C C . HIS A 1 154 ? -14.581 -0.560 21.348 1.00 90.75 154 HIS A C 1
ATOM 1278 O O . HIS A 1 154 ? -13.722 -0.878 20.521 1.00 90.75 154 HIS A O 1
ATOM 1284 N N . ALA A 1 155 ? -14.858 -1.332 22.398 1.00 87.62 155 ALA A N 1
ATOM 1285 C CA . ALA A 1 155 ? -14.201 -2.612 22.660 1.00 87.62 155 ALA A CA 1
ATOM 1286 C C . ALA A 1 155 ? -14.342 -3.595 21.487 1.00 87.62 155 ALA A C 1
ATOM 1288 O O . ALA A 1 155 ? -13.457 -4.414 21.254 1.00 87.62 155 ALA A O 1
ATOM 1289 N N . GLU A 1 156 ? -15.428 -3.475 20.735 1.00 86.56 156 GLU A N 1
ATOM 1290 C CA . GLU A 1 156 ? -15.773 -4.239 19.545 1.00 86.56 156 GLU A CA 1
ATOM 1291 C C . GLU A 1 156 ? -14.854 -3.943 18.346 1.00 86.56 156 GLU A C 1
ATOM 1293 O O . GLU A 1 156 ? -14.738 -4.778 17.450 1.00 86.56 156 GLU A O 1
ATOM 1298 N N . ALA A 1 157 ? -14.155 -2.804 18.334 1.00 88.25 157 ALA A N 1
ATOM 1299 C CA . ALA A 1 157 ? -13.120 -2.498 17.345 1.00 88.25 157 ALA A CA 1
ATOM 1300 C C . ALA A 1 157 ? -11.757 -3.132 17.688 1.00 88.25 157 ALA A C 1
ATOM 1302 O O . ALA A 1 157 ? -10.855 -3.169 16.852 1.00 88.25 157 ALA A O 1
ATOM 1303 N N . LEU A 1 158 ? -11.576 -3.640 18.911 1.00 88.25 158 LEU A N 1
ATOM 1304 C CA . LEU A 1 158 ? -10.309 -4.183 19.400 1.00 88.25 158 LEU A CA 1
ATOM 1305 C C . LEU A 1 158 ? -10.306 -5.714 19.334 1.00 88.25 158 LEU A C 1
ATOM 1307 O O . LEU A 1 158 ? -11.280 -6.382 19.681 1.00 88.25 158 LEU A O 1
ATOM 1311 N N . ALA A 1 159 ? -9.177 -6.307 18.941 1.00 88.38 159 ALA A N 1
ATOM 1312 C CA . ALA A 1 159 ? -9.038 -7.758 18.994 1.00 88.38 159 ALA A CA 1
ATOM 1313 C C . ALA A 1 159 ? -9.103 -8.277 20.437 1.00 88.38 159 ALA A C 1
ATOM 1315 O O . ALA A 1 159 ? -8.607 -7.644 21.369 1.00 88.38 159 ALA A O 1
ATOM 1316 N N . THR A 1 160 ? -9.615 -9.497 20.634 1.00 84.62 160 THR A N 1
ATOM 1317 C CA . THR A 1 160 ? -9.757 -10.098 21.976 1.00 84.62 160 THR A CA 1
ATOM 1318 C C . THR A 1 160 ? -8.445 -10.179 22.761 1.00 84.62 160 THR A C 1
ATOM 1320 O O . THR A 1 160 ? -8.446 -10.226 23.991 1.00 84.62 160 THR A O 1
ATOM 1323 N N . ASP A 1 161 ? -7.315 -10.207 22.055 1.00 87.12 161 ASP A N 1
ATOM 1324 C CA . ASP A 1 161 ? -5.973 -10.256 22.631 1.00 87.12 161 ASP A CA 1
ATOM 1325 C C . ASP A 1 161 ? -5.552 -8.946 23.300 1.00 87.12 161 ASP A C 1
ATOM 1327 O O . ASP A 1 161 ? -4.668 -8.970 24.158 1.00 87.12 161 ASP A O 1
ATOM 1331 N N . PHE A 1 162 ? -6.226 -7.833 22.994 1.00 87.31 162 PHE A N 1
ATOM 1332 C CA . PHE A 1 162 ? -6.042 -6.554 23.676 1.00 87.31 162 PHE A CA 1
ATOM 1333 C C . PHE A 1 162 ? -6.342 -6.702 25.171 1.00 87.31 162 PHE A C 1
ATOM 1335 O O . PHE A 1 162 ? -5.582 -6.256 26.027 1.00 87.31 162 PHE A O 1
ATOM 1342 N N . PHE A 1 163 ? -7.394 -7.448 25.505 1.00 83.44 163 PHE A N 1
ATOM 1343 C CA . PHE A 1 163 ? -7.808 -7.687 26.888 1.00 83.44 163 PHE A CA 1
ATOM 1344 C C . PHE A 1 163 ? -6.924 -8.713 27.622 1.00 83.44 163 PHE A C 1
ATOM 1346 O O . PHE A 1 163 ? -7.087 -8.933 28.824 1.00 83.44 163 PHE A O 1
ATOM 1353 N N . LYS A 1 164 ? -5.955 -9.335 26.932 1.00 83.44 164 LYS A N 1
ATOM 1354 C CA . LYS A 1 164 ? -5.025 -10.331 27.484 1.00 83.44 164 LYS A CA 1
ATOM 1355 C C . LYS A 1 164 ? -3.614 -9.745 27.595 1.00 83.44 164 LYS A C 1
ATOM 1357 O O . LYS A 1 164 ? -2.766 -10.051 26.775 1.00 83.44 164 LYS A O 1
ATOM 1362 N N . LEU A 1 165 ? -3.296 -8.989 28.651 1.00 78.38 165 LEU A N 1
ATOM 1363 C CA . LEU A 1 165 ? -2.006 -8.265 28.767 1.00 78.38 165 LEU A CA 1
ATOM 1364 C C . LEU A 1 165 ? -0.721 -9.073 28.505 1.00 78.38 165 LEU A C 1
ATOM 1366 O O . LEU A 1 165 ? 0.283 -8.492 28.106 1.00 78.38 165 LEU A O 1
ATOM 1370 N N . LYS A 1 166 ? -0.725 -10.398 28.704 1.00 82.19 166 LYS A N 1
ATOM 1371 C CA . LYS A 1 166 ? 0.424 -11.259 28.369 1.00 82.19 166 LYS A CA 1
ATOM 1372 C C . LYS A 1 166 ? 0.801 -11.222 26.879 1.00 82.19 166 LYS A C 1
ATOM 1374 O O . LYS A 1 166 ? 1.924 -11.583 26.557 1.00 82.19 166 LYS A O 1
ATOM 1379 N N . THR A 1 167 ? -0.110 -10.810 25.997 1.00 84.31 167 THR A N 1
ATOM 1380 C CA . THR A 1 167 ? 0.131 -10.668 24.553 1.00 84.31 167 THR A CA 1
ATOM 1381 C C . THR A 1 167 ? 0.969 -9.434 24.217 1.00 84.31 167 THR A C 1
ATOM 1383 O O . THR A 1 167 ? 1.508 -9.353 23.122 1.00 84.31 167 THR A O 1
ATOM 1386 N N . GLY A 1 168 ? 1.062 -8.454 25.125 1.00 86.25 168 GLY A N 1
ATOM 1387 C CA . GLY A 1 168 ? 1.704 -7.162 24.863 1.00 86.25 168 GLY A CA 1
ATOM 1388 C C . GLY A 1 168 ? 0.900 -6.222 23.954 1.00 86.25 168 GLY A C 1
ATOM 1389 O O . GLY A 1 168 ? 1.282 -5.062 23.807 1.00 86.25 168 GLY A O 1
ATOM 1390 N N . LEU A 1 169 ? -0.235 -6.672 23.400 1.00 88.69 169 LEU A N 1
ATOM 1391 C CA . LEU A 1 169 ? -0.997 -5.922 22.399 1.00 88.69 169 LEU A CA 1
ATOM 1392 C C . LEU A 1 169 ? -1.531 -4.591 22.947 1.00 88.69 169 LEU A C 1
ATOM 1394 O O . LEU A 1 169 ? -1.324 -3.549 22.334 1.00 88.69 169 LEU A O 1
ATOM 1398 N N . ALA A 1 170 ? -2.157 -4.600 24.128 1.00 87.75 170 ALA A N 1
ATOM 1399 C CA . ALA A 1 170 ? -2.651 -3.369 24.750 1.00 87.75 170 ALA A CA 1
ATOM 1400 C C . ALA A 1 170 ? -1.539 -2.366 25.061 1.00 87.75 170 ALA A C 1
ATOM 1402 O O . ALA A 1 170 ? -1.730 -1.173 24.860 1.00 87.75 170 ALA A O 1
ATOM 1403 N N . GLY A 1 171 ? -0.375 -2.845 25.512 1.00 87.81 171 GLY A N 1
ATOM 1404 C CA . GLY A 1 171 ? 0.777 -1.983 25.765 1.00 87.81 171 GLY A CA 1
ATOM 1405 C C . GLY A 1 171 ? 1.233 -1.277 24.490 1.00 87.81 171 GLY A C 1
ATOM 1406 O O . GLY A 1 171 ? 1.359 -0.060 24.490 1.00 87.81 171 GLY A O 1
ATOM 1407 N N . MET A 1 172 ? 1.389 -2.027 23.395 1.00 91.25 172 MET A N 1
ATOM 1408 C CA . MET A 1 172 ? 1.771 -1.478 22.090 1.00 91.25 172 MET A CA 1
ATOM 1409 C C . MET A 1 172 ? 0.753 -0.449 21.576 1.00 91.25 172 MET A C 1
ATOM 1411 O O . MET A 1 172 ? 1.146 0.664 21.230 1.00 91.25 172 MET A O 1
ATOM 1415 N N . ILE A 1 173 ? -0.545 -0.781 21.595 1.00 91.69 173 ILE A N 1
ATOM 1416 C CA . ILE A 1 173 ? -1.617 0.110 21.117 1.00 91.69 173 ILE A CA 1
ATOM 1417 C C . ILE A 1 173 ? -1.644 1.413 21.928 1.00 91.69 173 ILE A C 1
ATOM 1419 O O . ILE A 1 173 ? -1.567 2.504 21.367 1.00 91.69 173 ILE A O 1
ATOM 1423 N N . LEU A 1 174 ? -1.704 1.309 23.258 1.00 89.94 174 LEU A N 1
ATOM 1424 C CA . LEU A 1 174 ? -1.802 2.476 24.137 1.00 89.94 174 LEU A CA 1
ATOM 1425 C C . LEU A 1 174 ? -0.541 3.340 24.078 1.00 89.94 174 LEU A C 1
ATOM 1427 O O . LEU A 1 174 ? -0.636 4.563 24.028 1.00 89.94 174 LEU A O 1
ATOM 1431 N N . GLN A 1 175 ? 0.640 2.718 24.034 1.00 89.00 175 GLN A N 1
ATOM 1432 C CA . GLN A 1 175 ? 1.904 3.441 23.933 1.00 89.00 175 GLN A CA 1
ATOM 1433 C C . GLN A 1 175 ? 1.995 4.242 22.632 1.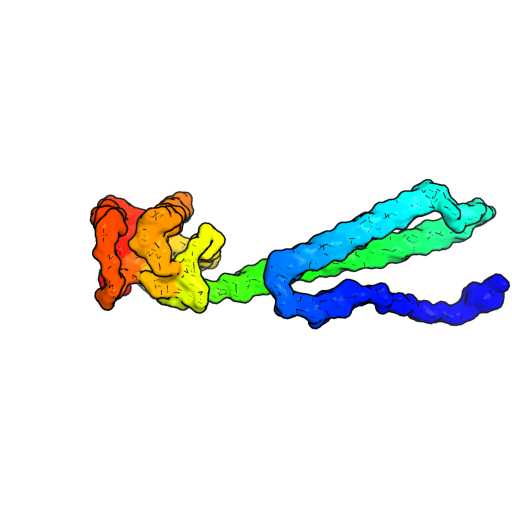00 89.00 175 GLN A C 1
ATOM 1435 O O . GLN A 1 175 ? 2.507 5.357 22.644 1.00 89.00 175 GLN A O 1
ATOM 1440 N N . LYS A 1 176 ? 1.478 3.721 21.513 1.00 92.38 176 LYS A N 1
ATOM 1441 C CA . LYS A 1 176 ? 1.428 4.469 20.252 1.00 92.38 176 LYS A CA 1
ATOM 1442 C C . LYS A 1 176 ? 0.509 5.682 20.352 1.00 92.38 176 LYS A C 1
ATOM 1444 O O . LYS A 1 176 ? 0.948 6.769 20.000 1.00 92.38 176 LYS A O 1
ATOM 1449 N N . PHE A 1 177 ? -0.699 5.551 20.895 1.00 92.56 177 PHE A N 1
ATOM 1450 C CA . PHE A 1 177 ? -1.569 6.719 21.073 1.00 92.56 177 PHE A CA 1
ATOM 1451 C C . PHE A 1 177 ? -0.921 7.805 21.939 1.00 92.56 177 PHE A C 1
ATOM 1453 O O . PHE A 1 177 ? -0.936 8.972 21.559 1.00 92.56 177 PHE A O 1
ATOM 1460 N N . VAL A 1 178 ? -0.245 7.418 23.025 1.00 90.62 178 VAL A N 1
ATOM 1461 C CA . VAL A 1 178 ? 0.533 8.351 23.857 1.00 90.62 178 VAL A CA 1
ATOM 1462 C C . VAL A 1 178 ? 1.669 9.005 23.059 1.00 90.62 178 VAL A C 1
ATOM 1464 O O . VAL A 1 178 ? 1.786 10.227 23.051 1.00 90.62 178 VAL A O 1
ATOM 1467 N N . ASN A 1 179 ? 2.484 8.215 22.350 1.00 92.12 179 ASN A N 1
ATOM 1468 C CA . ASN A 1 179 ? 3.631 8.713 21.579 1.00 92.12 179 ASN A CA 1
ATOM 1469 C C . ASN A 1 179 ? 3.232 9.709 20.479 1.00 92.12 179 ASN A C 1
ATOM 1471 O O . ASN A 1 179 ? 4.013 10.597 20.151 1.00 92.12 179 ASN A O 1
ATOM 1475 N N . TYR A 1 180 ? 2.043 9.542 19.899 1.00 93.75 180 TYR A N 1
ATOM 1476 C CA . TYR A 1 180 ? 1.510 10.403 18.842 1.00 93.75 180 TYR A CA 1
ATOM 1477 C C . TYR A 1 180 ? 0.540 11.470 19.373 1.00 93.75 180 TYR A C 1
ATOM 1479 O O . TYR A 1 180 ? -0.104 12.154 18.582 1.00 93.75 180 TYR A O 1
ATOM 1487 N N . HIS A 1 181 ? 0.440 11.634 20.696 1.00 92.75 181 HIS A N 1
ATOM 1488 C CA . HIS A 1 181 ? -0.433 12.615 21.349 1.00 92.75 181 HIS A CA 1
ATOM 1489 C C . HIS A 1 181 ? -1.916 12.506 20.946 1.00 92.75 181 HIS A C 1
ATOM 1491 O O . HIS A 1 181 ? -2.633 13.511 20.892 1.00 92.75 181 HIS A O 1
ATOM 1497 N N . VAL A 1 182 ? -2.377 11.280 20.684 1.00 95.00 182 VAL A N 1
ATOM 1498 C CA . VAL A 1 182 ? -3.781 10.963 20.412 1.00 95.00 182 VAL A CA 1
ATOM 1499 C C . VAL A 1 182 ? -4.486 10.659 21.728 1.00 95.00 182 VAL A C 1
ATOM 1501 O O . VAL A 1 182 ? -4.276 9.615 22.352 1.00 95.00 182 VAL A O 1
ATOM 1504 N N . ARG A 1 183 ? -5.353 11.577 22.152 1.00 94.56 183 ARG A N 1
ATOM 1505 C CA . ARG A 1 183 ? -6.169 11.421 23.352 1.00 94.56 183 ARG A CA 1
ATOM 1506 C C . ARG A 1 183 ? -7.285 10.420 23.071 1.00 94.56 183 ARG A C 1
ATOM 1508 O O . ARG A 1 183 ? -8.101 10.642 22.181 1.00 94.56 183 ARG A O 1
ATOM 1515 N N . THR A 1 184 ? -7.324 9.327 23.828 1.00 94.94 184 THR A N 1
ATOM 1516 C CA . THR A 1 184 ? -8.148 8.158 23.489 1.00 94.94 184 THR A CA 1
ATOM 1517 C C . THR A 1 184 ? -9.145 7.790 24.590 1.00 94.94 184 THR A C 1
ATOM 1519 O O . THR A 1 184 ? -8.766 7.468 25.717 1.00 94.94 184 THR A O 1
ATOM 1522 N N . ALA A 1 185 ? -10.437 7.770 24.272 1.00 94.44 185 ALA A N 1
ATOM 1523 C CA . ALA A 1 185 ? -11.481 7.225 25.134 1.00 94.44 185 ALA A CA 1
ATOM 1524 C C . ALA A 1 185 ? -11.857 5.807 24.681 1.00 94.44 185 ALA A C 1
ATOM 1526 O O . ALA A 1 185 ? -12.221 5.607 23.529 1.00 94.44 185 ALA A O 1
ATOM 1527 N N . ILE A 1 186 ? -11.790 4.819 25.576 1.00 91.88 186 ILE A N 1
ATOM 1528 C CA . ILE A 1 186 ? -12.160 3.428 25.267 1.00 91.88 186 ILE A CA 1
ATOM 1529 C C . ILE A 1 186 ? -13.504 3.096 25.919 1.00 91.88 186 ILE A C 1
ATOM 1531 O O . ILE A 1 186 ? -13.645 3.224 27.137 1.00 91.88 186 ILE A O 1
ATOM 1535 N N . ILE A 1 187 ? -14.474 2.637 25.131 1.00 90.88 187 ILE A N 1
ATOM 1536 C CA . ILE A 1 187 ? -15.790 2.195 25.597 1.00 90.88 187 ILE A CA 1
ATOM 1537 C C . ILE A 1 187 ? -15.773 0.688 25.815 1.00 90.88 187 ILE A C 1
ATOM 1539 O O . ILE A 1 187 ? -15.471 -0.086 24.914 1.00 90.88 187 ILE A O 1
ATOM 1543 N N . LEU A 1 188 ? -16.125 0.272 27.025 1.00 87.31 188 LEU A N 1
ATOM 1544 C CA . LEU A 1 188 ? -16.242 -1.117 27.444 1.00 87.31 188 LEU A CA 1
ATOM 1545 C C . LEU A 1 188 ? -17.651 -1.333 28.000 1.00 87.31 188 LEU A C 1
ATOM 1547 O O . LEU A 1 188 ? -17.909 -1.045 29.170 1.00 87.31 188 LEU A O 1
ATOM 1551 N N . GLN A 1 189 ? -18.568 -1.813 27.155 1.00 74.06 189 GLN A N 1
ATOM 1552 C CA . GLN A 1 189 ? -19.937 -2.127 27.572 1.00 74.06 189 GLN A CA 1
ATOM 1553 C C . GLN A 1 189 ? -19.978 -3.308 28.560 1.00 74.06 189 GLN A C 1
ATOM 1555 O O . GLN A 1 189 ? -19.038 -4.105 28.675 1.00 74.06 189 GLN A O 1
ATOM 1560 N N . GLU A 1 190 ? -21.079 -3.425 29.304 1.00 62.72 190 GLU A N 1
ATOM 1561 C CA . GLU A 1 190 ? -21.282 -4.509 30.266 1.00 62.72 190 GLU A CA 1
ATOM 1562 C C . GLU A 1 190 ? -21.316 -5.870 29.548 1.00 62.72 190 GLU A C 1
ATOM 1564 O O . GLU A 1 190 ? -22.212 -6.158 28.762 1.00 62.72 190 GLU A O 1
ATOM 1569 N N . GLY A 1 191 ? -20.311 -6.715 29.801 1.00 58.78 191 GLY A N 1
ATOM 1570 C CA . GLY A 1 191 ? -20.177 -8.031 29.157 1.00 58.78 191 GLY A CA 1
ATOM 1571 C C . GLY A 1 191 ? -18.731 -8.512 29.019 1.00 58.78 191 GLY A C 1
ATOM 1572 O O . GLY A 1 191 ? -18.466 -9.716 29.055 1.00 58.78 191 GLY A O 1
ATOM 1573 N N . PHE A 1 192 ? -17.767 -7.589 28.964 1.00 63.19 192 PHE A N 1
ATOM 1574 C CA . PHE A 1 192 ? -16.345 -7.930 28.943 1.00 63.19 192 PHE A CA 1
ATOM 1575 C C . PHE A 1 192 ? -15.852 -8.316 30.346 1.00 63.19 192 PHE A C 1
ATOM 1577 O O . PHE A 1 192 ? -15.777 -7.488 31.257 1.00 63.19 192 PHE A O 1
ATOM 1584 N N . LYS A 1 193 ? -15.474 -9.588 30.543 1.00 58.62 193 LYS A N 1
ATOM 1585 C CA . LYS A 1 193 ? -14.837 -10.049 31.791 1.00 58.62 193 LYS A CA 1
ATOM 1586 C C . LYS A 1 193 ? -13.406 -9.520 31.891 1.00 58.62 193 LYS A C 1
ATOM 1588 O O . LYS A 1 193 ? -12.445 -10.196 31.534 1.00 58.62 193 LYS A O 1
ATOM 1593 N N . ILE A 1 194 ? -13.267 -8.318 32.436 1.00 64.81 194 ILE A N 1
ATOM 1594 C CA . ILE A 1 194 ? -11.972 -7.747 32.800 1.00 64.81 194 ILE A CA 1
ATOM 1595 C C . ILE A 1 194 ? -11.446 -8.464 34.049 1.00 64.81 194 ILE A C 1
ATOM 1597 O O . ILE A 1 194 ? -12.067 -8.423 35.112 1.00 64.81 194 ILE A O 1
ATOM 1601 N N . THR A 1 195 ? -10.291 -9.120 33.941 1.00 62.75 195 THR A N 1
ATOM 1602 C CA . THR A 1 195 ? -9.674 -9.849 35.059 1.00 62.75 195 THR A CA 1
ATOM 1603 C C . THR A 1 195 ? -8.182 -9.539 35.190 1.00 62.75 195 THR A C 1
ATOM 1605 O O . THR A 1 195 ? -7.510 -9.161 34.229 1.00 62.75 195 THR A O 1
ATOM 1608 N N . GLY A 1 196 ? -7.661 -9.684 36.412 1.00 72.25 196 GLY A N 1
ATOM 1609 C CA . GLY A 1 196 ? -6.233 -9.564 36.715 1.00 72.25 196 GLY A CA 1
ATOM 1610 C C . GLY A 1 196 ? -5.623 -8.203 36.364 1.00 72.25 196 GLY A C 1
ATOM 1611 O O . GLY A 1 196 ? -6.249 -7.161 36.549 1.00 72.25 196 GLY A O 1
ATOM 1612 N N . LYS A 1 197 ? -4.394 -8.232 35.833 1.00 73.88 197 LYS A N 1
ATOM 1613 C CA . LYS A 1 197 ? -3.551 -7.057 35.549 1.00 73.88 197 LYS A CA 1
ATOM 1614 C C . LYS A 1 197 ? -4.184 -6.024 34.606 1.00 73.88 197 LYS A C 1
ATOM 1616 O O . LYS A 1 197 ? -3.823 -4.856 34.657 1.00 73.88 197 LYS A O 1
ATOM 1621 N N . PHE A 1 198 ? -5.143 -6.413 33.759 1.00 76.56 198 PHE A N 1
ATOM 1622 C CA . PHE A 1 198 ? -5.845 -5.439 32.912 1.00 76.56 198 PHE A CA 1
ATOM 1623 C C . PHE A 1 198 ? -6.653 -4.457 33.769 1.00 76.56 198 PHE A C 1
ATOM 1625 O O . PHE A 1 198 ? -6.663 -3.266 33.495 1.00 76.56 198 PHE A O 1
ATOM 1632 N N . LYS A 1 199 ? -7.242 -4.922 34.879 1.00 74.44 199 LYS A N 1
ATOM 1633 C CA . LYS A 1 199 ? -7.943 -4.061 35.843 1.00 74.44 199 LYS A CA 1
ATOM 1634 C C . LYS A 1 199 ? -7.006 -3.048 36.510 1.00 74.44 199 LYS A C 1
ATOM 1636 O O . LYS A 1 199 ? -7.436 -1.935 36.795 1.00 74.44 199 LYS A O 1
ATOM 1641 N N . GLU A 1 200 ? -5.753 -3.430 36.752 1.00 75.69 200 GLU A N 1
ATOM 1642 C CA . GLU A 1 200 ? -4.718 -2.535 37.287 1.00 75.69 200 GLU A CA 1
ATOM 1643 C C . GLU A 1 200 ? -4.365 -1.453 36.260 1.00 75.69 200 GLU A C 1
ATOM 1645 O O . GLU A 1 200 ? -4.434 -0.272 36.589 1.00 75.69 200 GLU A O 1
ATOM 1650 N N . LEU A 1 201 ? -4.151 -1.831 34.993 1.00 75.88 201 LEU A N 1
ATOM 1651 C CA . LEU A 1 201 ? -3.931 -0.884 33.892 1.00 75.88 201 LEU A CA 1
ATOM 1652 C C . LEU A 1 201 ? -5.097 0.112 33.738 1.00 75.88 201 LEU A C 1
ATOM 1654 O O . LEU A 1 201 ? -4.879 1.309 33.564 1.00 75.88 201 LEU A O 1
ATOM 1658 N N . LEU A 1 202 ? -6.344 -0.355 33.871 1.00 75.25 202 LEU A N 1
ATOM 1659 C CA . LEU A 1 202 ? -7.529 0.515 33.873 1.00 75.25 202 LEU A CA 1
ATOM 1660 C C . LEU A 1 202 ? -7.595 1.451 35.088 1.00 75.25 202 LEU A C 1
ATOM 1662 O O . LEU A 1 202 ? -8.169 2.536 35.007 1.00 75.25 202 LEU A O 1
ATOM 1666 N N . ALA A 1 203 ? -7.081 1.026 36.243 1.00 71.56 203 ALA A N 1
ATOM 1667 C CA . ALA A 1 203 ? -7.052 1.856 37.443 1.00 71.56 203 ALA A CA 1
ATOM 1668 C C . ALA A 1 203 ? -5.977 2.948 37.341 1.00 71.56 203 ALA A C 1
ATOM 1670 O O . ALA A 1 203 ? -6.197 4.069 37.801 1.00 71.56 203 ALA A O 1
ATOM 1671 N N . GLU A 1 204 ? -4.844 2.638 36.711 1.00 71.31 204 GLU A N 1
ATOM 1672 C CA . GLU A 1 204 ? -3.761 3.584 36.439 1.00 71.31 204 GLU A CA 1
ATOM 1673 C C . GLU A 1 204 ? -4.152 4.615 35.378 1.00 71.31 204 GLU A C 1
ATOM 1675 O O . GLU A 1 204 ? -3.898 5.806 35.570 1.00 71.31 204 GLU A O 1
ATOM 1680 N N . SER A 1 205 ? -4.858 4.202 34.319 1.00 69.94 205 SER A N 1
ATOM 1681 C CA . SER A 1 205 ? -5.269 5.113 33.242 1.00 69.94 205 SER A CA 1
ATOM 1682 C C . SER A 1 205 ? -6.170 6.253 33.715 1.00 69.94 205 SER A C 1
ATOM 1684 O O . SER A 1 205 ? -6.114 7.358 33.186 1.00 69.94 205 SER A O 1
ATOM 1686 N N . LYS A 1 206 ? -6.945 6.051 34.790 1.00 68.94 206 LYS A N 1
ATOM 1687 C CA . LYS A 1 206 ? -7.776 7.112 35.384 1.00 68.94 206 LYS A CA 1
ATOM 1688 C C . LYS A 1 206 ? -6.965 8.325 35.848 1.00 68.94 206 LYS A C 1
ATOM 1690 O O . LYS A 1 206 ? -7.535 9.411 35.940 1.00 68.94 206 LYS A O 1
ATOM 1695 N N . LYS A 1 207 ? -5.669 8.155 36.132 1.00 68.75 207 LYS A N 1
ATOM 1696 C CA . LYS A 1 207 ? -4.762 9.228 36.568 1.00 68.75 207 LYS A CA 1
ATOM 1697 C C . LYS A 1 207 ? -4.074 9.952 35.406 1.00 68.75 207 LYS A C 1
ATOM 1699 O O . LYS A 1 207 ? -3.599 11.063 35.612 1.00 68.75 207 LYS A O 1
ATOM 1704 N N . GLY A 1 208 ? -4.011 9.336 34.225 1.00 69.50 208 GLY A N 1
ATOM 1705 C CA . GLY A 1 208 ? -3.432 9.931 33.020 1.00 69.50 208 GLY A CA 1
ATOM 1706 C C . GLY A 1 208 ? -4.427 10.814 32.263 1.00 69.50 208 GLY A C 1
ATOM 1707 O O . GLY A 1 208 ? -5.640 10.722 32.477 1.00 69.50 208 GLY A O 1
ATOM 1708 N N . ASN A 1 209 ? -3.906 11.666 31.373 1.00 78.19 209 ASN A N 1
ATOM 1709 C CA . ASN A 1 209 ? -4.730 12.482 30.472 1.00 78.19 209 ASN A CA 1
ATOM 1710 C C . ASN A 1 209 ? -4.803 11.921 29.041 1.00 78.19 209 ASN A C 1
ATOM 1712 O O . ASN A 1 209 ? -5.671 12.332 28.276 1.00 78.19 209 ASN A O 1
ATOM 1716 N N . ASP A 1 210 ? -3.931 10.970 28.692 1.00 86.31 210 ASP A N 1
ATOM 1717 C CA . ASP A 1 210 ? -3.788 10.478 27.317 1.00 86.31 210 ASP A CA 1
ATOM 1718 C C . ASP A 1 210 ? -4.835 9.427 26.947 1.00 86.31 210 ASP A C 1
ATOM 1720 O O . ASP A 1 210 ? -5.320 9.407 25.820 1.00 86.31 210 ASP A O 1
ATOM 1724 N N . PHE A 1 211 ? -5.233 8.560 27.882 1.00 90.12 211 PHE A N 1
ATOM 1725 C CA . PHE A 1 211 ? -6.318 7.618 27.631 1.00 90.12 211 PHE A CA 1
ATOM 1726 C C . PHE A 1 211 ? -7.131 7.292 28.879 1.00 90.12 211 PHE A C 1
ATOM 1728 O O . PHE A 1 211 ? -6.610 7.258 29.995 1.00 90.12 211 PHE A O 1
ATOM 1735 N N . ARG A 1 212 ? -8.421 7.005 28.687 1.00 90.31 212 ARG A N 1
ATOM 1736 C CA . ARG A 1 212 ? -9.334 6.617 29.768 1.00 90.31 212 ARG A CA 1
ATOM 1737 C C . ARG A 1 212 ? -10.402 5.652 29.270 1.00 90.31 212 ARG A C 1
ATOM 1739 O O . ARG A 1 212 ? -10.763 5.652 28.100 1.00 90.31 212 ARG A O 1
ATOM 1746 N N . VAL A 1 213 ? -10.894 4.815 30.178 1.00 89.06 213 VAL A N 1
ATOM 1747 C CA . VAL A 1 213 ? -11.902 3.793 29.886 1.00 89.06 213 VAL A CA 1
ATOM 1748 C C . VAL A 1 213 ? -13.232 4.131 30.546 1.00 89.06 213 VAL A C 1
ATOM 1750 O O . VAL A 1 213 ? -13.261 4.535 31.711 1.00 89.06 213 VAL A O 1
ATOM 1753 N N . PHE A 1 214 ? -14.318 3.914 29.807 1.00 90.19 214 PHE A N 1
ATOM 1754 C CA . PHE A 1 214 ? -15.688 4.249 30.177 1.00 90.19 214 PHE A CA 1
ATOM 1755 C C . PHE A 1 214 ? -16.631 3.082 29.900 1.00 90.19 214 PHE A C 1
ATOM 1757 O O . PHE A 1 214 ? -16.351 2.221 29.072 1.00 90.19 214 PHE A O 1
ATOM 1764 N N . ASN A 1 215 ? -17.771 3.073 30.583 1.00 88.75 215 ASN A N 1
ATOM 1765 C CA . ASN A 1 215 ? -18.852 2.109 30.364 1.00 88.75 215 ASN A CA 1
ATOM 1766 C C . ASN A 1 215 ? -19.940 2.632 29.413 1.00 88.75 215 ASN A C 1
ATOM 1768 O O . ASN A 1 215 ? -20.839 1.884 29.045 1.00 88.75 215 ASN A O 1
ATOM 1772 N N . ASN A 1 216 ? -19.890 3.914 29.042 1.00 89.94 216 ASN A N 1
ATOM 1773 C CA . ASN A 1 216 ? -20.863 4.535 28.156 1.00 89.94 216 ASN A CA 1
ATOM 1774 C C . ASN A 1 216 ? -20.227 5.659 27.328 1.00 89.94 216 ASN A C 1
ATOM 1776 O O . ASN A 1 216 ? -19.315 6.350 27.785 1.00 89.94 216 ASN A O 1
ATOM 1780 N N . THR A 1 217 ? -20.756 5.855 26.122 1.00 91.31 217 THR A N 1
ATOM 1781 C CA . THR A 1 217 ? -20.303 6.866 25.157 1.00 91.31 217 THR A CA 1
ATOM 1782 C C . THR A 1 217 ? -20.430 8.291 25.691 1.00 91.31 217 THR A C 1
ATOM 1784 O O . THR A 1 217 ? -19.575 9.125 25.422 1.00 91.31 217 THR A O 1
ATOM 1787 N N . ARG A 1 218 ? -21.465 8.595 26.484 1.00 91.62 218 ARG A N 1
ATOM 1788 C CA . ARG A 1 218 ? -21.741 9.963 26.948 1.00 91.62 218 ARG A CA 1
ATOM 1789 C C . ARG A 1 218 ? -20.649 10.491 27.880 1.00 91.62 218 ARG A C 1
ATOM 1791 O O . ARG A 1 218 ? -20.172 11.606 27.691 1.00 91.62 218 ARG A O 1
ATOM 1798 N N . ASP A 1 219 ? -20.256 9.710 28.880 1.00 92.56 219 ASP A N 1
ATOM 1799 C CA . ASP A 1 219 ? -19.208 10.107 29.827 1.00 92.56 219 ASP A CA 1
ATOM 1800 C C . ASP A 1 219 ? -17.836 10.158 29.155 1.00 92.56 219 ASP A C 1
ATOM 1802 O O . ASP A 1 219 ? -17.028 11.041 29.451 1.00 92.56 219 ASP A O 1
ATOM 1806 N N . ALA A 1 220 ? -17.596 9.236 28.222 1.00 93.00 220 ALA A N 1
ATOM 1807 C CA . ALA A 1 220 ? -16.393 9.212 27.408 1.00 93.00 220 ALA A CA 1
ATOM 1808 C C . ALA A 1 220 ? -16.259 10.462 26.547 1.00 93.00 220 ALA A C 1
ATOM 1810 O O . ALA A 1 220 ? -15.218 11.109 26.573 1.00 93.00 220 ALA A O 1
ATOM 1811 N N . GLU A 1 221 ? -17.321 10.821 25.829 1.00 94.38 221 GLU A N 1
ATOM 1812 C CA . GLU A 1 221 ? -17.358 12.002 24.978 1.00 94.38 221 GLU A CA 1
ATOM 1813 C C . GLU A 1 221 ? -17.137 13.269 25.803 1.00 94.38 221 GLU A C 1
ATOM 1815 O O . GLU A 1 221 ? -16.263 14.063 25.468 1.00 94.38 221 GLU A O 1
ATOM 1820 N N . ASN A 1 222 ? -17.850 13.411 26.928 1.00 93.12 222 ASN A N 1
ATOM 1821 C CA . ASN A 1 222 ? -17.666 14.532 27.846 1.00 93.12 222 ASN A CA 1
ATOM 1822 C C . ASN A 1 222 ? -16.210 14.654 28.302 1.00 93.12 222 ASN A C 1
ATOM 1824 O O . ASN A 1 222 ? -15.696 15.758 28.382 1.00 93.12 222 ASN A O 1
ATOM 1828 N N . TRP A 1 223 ? -15.529 13.556 28.624 1.00 93.12 223 TRP A N 1
ATOM 1829 C CA . TRP A 1 223 ? -14.115 13.626 28.994 1.00 93.12 223 TRP A CA 1
ATOM 1830 C C . TRP A 1 223 ? -13.204 13.913 27.799 1.00 93.12 223 TRP A C 1
ATOM 1832 O O . TRP A 1 223 ? -12.208 14.604 27.959 1.00 93.12 223 TRP A O 1
ATOM 1842 N N . LEU A 1 224 ? -13.518 13.378 26.622 1.00 92.81 224 LEU A N 1
ATOM 1843 C CA . LEU A 1 224 ? -12.680 13.496 25.435 1.00 92.81 224 LEU A CA 1
ATOM 1844 C C . LEU A 1 224 ? -12.621 14.943 24.923 1.00 92.81 224 LEU A C 1
ATOM 1846 O O . LEU A 1 224 ? -11.553 15.403 24.521 1.00 92.81 224 LEU A O 1
ATOM 1850 N N . ILE A 1 225 ? -13.752 15.654 24.984 1.00 91.00 225 ILE A N 1
ATOM 1851 C CA . ILE A 1 225 ? -13.903 17.029 24.481 1.00 91.00 225 ILE A CA 1
ATOM 1852 C C . ILE A 1 225 ? -13.679 18.127 25.541 1.00 91.00 225 ILE A C 1
ATOM 1854 O O . ILE A 1 225 ? -13.764 19.304 25.193 1.00 91.00 225 ILE A O 1
ATOM 1858 N N . ASN A 1 226 ? -13.422 17.761 26.805 1.00 84.06 226 ASN A N 1
ATOM 1859 C CA . ASN A 1 226 ? -13.097 18.682 27.912 1.00 84.06 226 ASN A CA 1
ATOM 1860 C C . ASN A 1 226 ? -11.622 18.587 28.303 1.00 84.06 226 ASN A C 1
ATOM 1862 O O . ASN A 1 226 ? -11.013 19.643 28.557 1.00 84.06 226 ASN A O 1
#